Protein AF-A0A9D4F1G4-F1 (afdb_monomer)

Secondary structure (DSSP, 8-state):
-------PPPPS------------------S-----GGG-SS--EE-TT-EEEE--TTEEE-TTEEEETTEEEESSSEEEEEEEPTTS-EEEEEE-TT---PPPPTT-EEEEEEEEE-SSEEEEEEEEETTEEEEEEEEEEEEGGGS-SS-GGG--HHHH--TT-EEEEEEEEEEETTEEEEE--SSS-EEEE-B-TTS-BPEEEETTEEE-TTT--EEE--B----GGG--------

Radius of gyration: 26.58 Å; Cα contacts (8 Å, |Δi|>4): 462; chains: 1; bounding box: 60×75×61 Å

Organism: Dreissena polymorpha (NCBI:txid45954)

Foldseek 3Di:
DDDDDDDDDDDDDPPPDDDDDDDPDDPDDDDQDPDPVVPDPDFDWDAFFDWRHFQDPQEDEDAQWDDDPRTITGRHGATWDWDADPVNHTYIYGDHDQPPQDDADAFWKFKWAWAAWDQFKTKTWTQDTPPHGHPHTFIAMEGLQQEAPPPSVPDGRQLADDHGFIWIWGFNAQPPPRHTYTHQHDQQTGTAWDADPVRDTWDDPDCQWTADPVPRDIGGHRYGPDDPVPPPPDPDDD

Sequence (238 aa):
MEKKSFKARYNEEDRYYDNKGYSSVDYNYTGPFLPDVNKMAAPMICVPGQRLCPDNEKVTAGRGTYSRNGFVYSSLAGYLQTAHSEDGKNIIEVIRDGDENVVPSVDAIVTARITNVSPRFCKCSIIKVGKTDLKDSFRGMIRREDVRATEKDKVEMAKSFRPGDIVMARVISLGDSQSYLLSTAENELGVVIATSEAGVTMVPVSWCKMKCPKTRLEEHRKVAKVQARFIEYSGSGP

InterPro domains:
  IPR012340 Nucleic acid-binding, OB-fold [G3DSA:2.40.50.140] (96-233)
  IPR012340 Nucleic acid-binding, OB-fold [SSF50249] (104-223)
  IPR019495 Exosome complex component CSL4, C-terminal [PF10447] (132-174)
  IPR025721 Exosome complex component, N-terminal domain [PF14382] (45-81)
  IPR039771 Exosome complex component Csl4 [PTHR12686] (40-229)

pLDDT: mean 77.0, std 22.68, range [23.23, 96.12]

Structure (mmCIF, N/CA/C/O backbone):
data_AF-A0A9D4F1G4-F1
#
_entry.id   AF-A0A9D4F1G4-F1
#
loop_
_atom_site.group_PDB
_atom_site.id
_atom_site.type_symbol
_atom_site.label_atom_id
_atom_site.label_alt_id
_atom_site.label_comp_id
_atom_site.label_asym_id
_atom_site.label_entity_id
_atom_site.label_seq_id
_atom_site.pdbx_PDB_ins_code
_atom_site.Cartn_x
_atom_site.Cartn_y
_atom_site.Cartn_z
_atom_site.occupancy
_atom_site.B_iso_or_equiv
_atom_site.auth_seq_id
_atom_site.auth_comp_id
_atom_site.auth_asym_id
_atom_site.auth_atom_id
_atom_site.pdbx_PDB_model_num
ATOM 1 N N . MET A 1 1 ? 1.589 57.991 -13.468 1.00 41.88 1 MET A N 1
ATOM 2 C CA . MET A 1 1 ? 1.085 57.164 -12.349 1.00 41.88 1 MET A CA 1
ATOM 3 C C . MET A 1 1 ? -0.429 57.273 -12.343 1.00 41.88 1 MET A C 1
ATOM 5 O O . MET A 1 1 ? -0.973 58.215 -11.789 1.00 41.88 1 MET A O 1
ATOM 9 N N . GLU A 1 2 ? -1.091 56.359 -13.044 1.00 32.66 2 GLU A N 1
ATOM 10 C CA . GLU A 1 2 ? -2.536 56.375 -13.294 1.00 32.66 2 GLU A CA 1
ATOM 11 C C . GLU A 1 2 ? -3.143 55.111 -12.676 1.00 32.66 2 GLU A C 1
ATOM 13 O O . GLU A 1 2 ? -2.741 53.995 -13.006 1.00 32.66 2 GLU A O 1
ATOM 18 N N . LYS A 1 3 ? -4.076 55.278 -11.732 1.00 33.53 3 LYS A N 1
ATOM 19 C CA . LYS A 1 3 ? -4.790 54.171 -11.085 1.00 33.53 3 LYS A CA 1
ATOM 20 C C . LYS A 1 3 ? -5.952 53.739 -11.984 1.00 33.53 3 LYS A C 1
ATOM 22 O O . LYS A 1 3 ? -6.958 54.438 -12.059 1.00 33.53 3 LYS A O 1
ATOM 27 N N . LYS A 1 4 ? -5.840 52.580 -12.643 1.00 34.09 4 LYS A N 1
ATOM 28 C CA . LYS A 1 4 ? -6.976 51.925 -13.313 1.00 34.09 4 LYS A CA 1
ATOM 29 C C . LYS A 1 4 ? -7.758 51.079 -12.305 1.00 34.09 4 LYS A C 1
ATOM 31 O O . LYS A 1 4 ? -7.254 50.093 -11.781 1.00 34.09 4 LYS A O 1
ATOM 36 N N . SER A 1 5 ? -8.992 51.503 -12.047 1.00 31.36 5 SER A N 1
ATOM 37 C CA . SER A 1 5 ? -10.030 50.758 -11.331 1.00 31.36 5 SER A CA 1
ATOM 38 C C . SER A 1 5 ? -10.527 49.599 -12.201 1.00 31.36 5 SER A C 1
ATOM 40 O O . SER A 1 5 ? -10.925 49.812 -13.347 1.00 31.36 5 SER A O 1
ATOM 42 N N . PHE A 1 6 ? -10.482 48.376 -11.671 1.00 29.23 6 PHE A N 1
ATOM 43 C CA . PHE A 1 6 ? -10.966 47.165 -12.334 1.00 29.23 6 PHE A CA 1
ATOM 44 C C . PHE A 1 6 ? -12.313 46.773 -11.708 1.00 29.23 6 PHE A C 1
ATOM 46 O O . PHE A 1 6 ? -12.366 46.243 -10.601 1.00 29.23 6 PHE A O 1
ATOM 53 N N . LYS A 1 7 ? -13.418 47.076 -12.401 1.00 30.83 7 LYS A N 1
ATOM 54 C CA . LYS A 1 7 ? -14.755 46.545 -12.091 1.00 30.83 7 LYS A CA 1
ATOM 55 C C . LYS A 1 7 ? -14.870 45.146 -12.699 1.00 30.83 7 LYS A C 1
ATOM 57 O O . LYS A 1 7 ? -14.933 45.022 -13.921 1.00 30.83 7 LYS A O 1
ATOM 62 N N . ALA A 1 8 ? -14.924 44.112 -11.863 1.00 32.66 8 ALA A N 1
ATOM 63 C CA . ALA A 1 8 ? -15.318 42.774 -12.290 1.00 32.66 8 ALA A CA 1
ATOM 64 C C . ALA A 1 8 ? -16.848 42.722 -12.447 1.00 32.66 8 ALA A C 1
ATOM 66 O O . ALA A 1 8 ? -17.587 43.027 -11.512 1.00 32.66 8 ALA A O 1
ATOM 67 N N . ARG A 1 9 ? -17.305 42.383 -13.657 1.00 31.16 9 ARG A N 1
ATOM 68 C CA . ARG A 1 9 ? -18.702 42.063 -13.970 1.00 31.16 9 ARG A CA 1
ATOM 69 C C . ARG A 1 9 ? -18.939 40.612 -13.551 1.00 31.16 9 ARG A C 1
ATOM 71 O O . ARG A 1 9 ? -18.224 39.739 -14.031 1.00 31.16 9 ARG A O 1
ATOM 78 N N . TYR A 1 10 ? -19.895 40.378 -12.661 1.00 30.80 10 TYR A N 1
ATOM 79 C CA . TYR A 1 10 ? -20.412 39.041 -12.372 1.00 30.80 10 TYR A CA 1
ATOM 80 C C . TYR A 1 10 ? -21.577 38.753 -13.325 1.00 30.80 10 TYR A C 1
ATOM 82 O O . TYR A 1 10 ? -22.444 39.608 -13.506 1.00 30.80 10 TYR A O 1
ATOM 90 N N . ASN A 1 11 ? -21.532 37.586 -13.969 1.00 31.36 11 ASN A N 1
ATOM 91 C CA . ASN A 1 11 ? -22.527 37.105 -14.927 1.00 31.36 11 ASN A CA 1
ATOM 92 C C . ASN A 1 11 ? -23.808 36.630 -14.214 1.00 31.36 11 ASN A C 1
ATOM 94 O O . ASN A 1 11 ? -23.769 36.163 -13.082 1.00 31.36 11 ASN A O 1
ATOM 98 N N . GLU A 1 12 ? -24.937 36.773 -14.905 1.00 35.66 12 GLU A N 1
ATOM 99 C CA . GLU A 1 12 ? -26.319 36.749 -14.400 1.00 35.66 12 GLU A CA 1
ATOM 100 C C . GLU A 1 12 ? -26.987 35.360 -14.267 1.00 35.66 12 GLU A C 1
ATOM 102 O O . GLU A 1 12 ? -28.213 35.285 -14.215 1.00 35.66 12 GLU A O 1
ATOM 107 N N . GLU A 1 13 ? -26.242 34.256 -14.164 1.00 32.72 13 GLU A N 1
ATOM 108 C CA . GLU A 1 13 ? -26.834 32.899 -14.217 1.00 32.72 13 GLU A CA 1
ATOM 109 C C . GLU A 1 13 ? -27.105 32.217 -12.855 1.00 32.72 13 GLU A C 1
ATOM 111 O O . GLU A 1 13 ? -27.715 31.153 -12.824 1.00 32.72 13 GLU A O 1
ATOM 116 N N . ASP A 1 14 ? -26.795 32.848 -11.716 1.00 31.61 14 ASP A N 1
ATOM 117 C CA . ASP A 1 14 ? -26.991 32.248 -10.375 1.00 31.61 14 ASP A CA 1
ATOM 118 C C . ASP A 1 14 ? -28.380 32.499 -9.733 1.00 31.61 14 ASP A C 1
ATOM 120 O O . ASP A 1 14 ? -28.576 32.288 -8.535 1.00 31.61 14 ASP A O 1
ATOM 124 N N . ARG A 1 15 ? -29.395 32.937 -10.495 1.00 28.91 15 ARG A N 1
ATOM 125 C CA . ARG A 1 15 ? -30.753 33.213 -9.962 1.00 28.91 15 ARG A CA 1
ATOM 126 C C . ARG A 1 15 ? -31.734 32.041 -10.082 1.00 28.91 15 ARG A C 1
ATOM 128 O O . ARG A 1 15 ? -32.855 32.229 -10.552 1.00 28.91 15 ARG A O 1
ATOM 135 N N . TYR A 1 16 ? -31.361 30.845 -9.633 1.00 35.12 16 TYR A N 1
ATOM 136 C CA . TYR A 1 16 ? -32.325 29.735 -9.573 1.00 35.12 16 TYR A CA 1
ATOM 137 C C . TYR A 1 16 ? -32.237 28.881 -8.306 1.00 35.12 16 TYR A C 1
ATOM 139 O O . TYR A 1 16 ? -32.281 27.665 -8.378 1.00 35.12 16 TYR A O 1
ATOM 147 N N . TYR A 1 17 ? -32.159 29.514 -7.136 1.00 32.50 17 TYR A N 1
ATOM 148 C CA . TYR A 1 17 ? -32.630 28.923 -5.877 1.00 32.50 17 TYR A CA 1
ATOM 149 C C . TYR A 1 17 ? -33.110 30.049 -4.966 1.00 32.50 17 TYR A C 1
ATOM 151 O O . TYR A 1 17 ? -32.400 30.479 -4.064 1.00 32.50 17 TYR A O 1
ATOM 159 N N . ASP A 1 18 ? -34.315 30.549 -5.231 1.00 30.92 18 ASP A N 1
ATOM 160 C CA . ASP A 1 18 ? -34.992 31.448 -4.307 1.00 30.92 18 ASP A CA 1
ATOM 161 C C . ASP A 1 18 ? -36.351 30.867 -3.900 1.00 30.92 18 ASP A C 1
ATOM 163 O O . ASP A 1 18 ? -37.104 30.341 -4.723 1.00 30.92 18 ASP A O 1
ATOM 167 N N . ASN A 1 19 ? -36.642 31.010 -2.610 1.00 35.25 19 ASN A N 1
ATOM 168 C CA . ASN A 1 19 ? -37.942 30.861 -1.959 1.00 35.25 19 ASN A CA 1
ATOM 169 C C . ASN A 1 19 ? -38.548 29.457 -1.785 1.00 35.25 19 ASN A C 1
ATOM 171 O O . ASN A 1 19 ? -39.530 29.085 -2.429 1.00 35.25 19 ASN A O 1
ATOM 175 N N . LYS A 1 20 ? -38.134 28.778 -0.706 1.00 25.98 20 LYS A N 1
ATOM 176 C CA . LYS A 1 20 ? -39.113 28.230 0.251 1.00 25.98 20 LYS A CA 1
ATOM 177 C C . LYS A 1 20 ? -38.739 28.669 1.664 1.00 25.98 20 LYS A C 1
ATOM 179 O O . LYS A 1 20 ? -37.659 28.362 2.153 1.00 25.98 20 LYS A O 1
ATOM 184 N N . GLY A 1 21 ? -39.636 29.451 2.262 1.00 28.59 21 GLY A N 1
ATOM 185 C CA . GLY A 1 21 ? -39.461 30.110 3.549 1.00 28.59 21 GLY A CA 1
ATOM 186 C C . GLY A 1 21 ? -39.046 29.157 4.663 1.00 28.59 21 GLY A C 1
ATOM 187 O O . GLY A 1 21 ? -39.758 28.210 4.989 1.00 28.59 21 GLY A O 1
ATOM 188 N N . TYR A 1 22 ? -37.914 29.467 5.285 1.00 29.56 22 TYR A N 1
ATOM 189 C CA . TYR A 1 22 ? -37.593 28.981 6.615 1.00 29.56 22 TYR A CA 1
ATOM 190 C C . TYR A 1 22 ? -38.355 29.849 7.614 1.00 29.56 22 TYR A C 1
ATOM 192 O O . TYR A 1 22 ? -37.907 30.929 7.995 1.00 29.56 22 TYR A O 1
ATOM 200 N N . SER A 1 23 ? -39.539 29.388 8.017 1.00 26.91 23 SER A N 1
ATOM 201 C CA . SER A 1 23 ? -40.147 29.850 9.259 1.00 26.91 23 SER A CA 1
ATOM 202 C C . SER A 1 23 ? -39.214 29.464 10.404 1.00 26.91 23 SER A C 1
ATOM 204 O O . SER A 1 23 ? -38.862 28.291 10.541 1.00 26.91 23 SER A O 1
ATOM 206 N N . SER A 1 24 ? -38.812 30.448 11.202 1.00 29.09 24 SER A N 1
ATOM 207 C CA . SER A 1 24 ? -38.127 30.266 12.479 1.00 29.09 24 SER A CA 1
ATOM 208 C C . SER A 1 24 ? -38.893 29.252 13.326 1.00 29.09 24 SER A C 1
ATOM 210 O O . SER A 1 24 ? -39.986 29.545 13.806 1.00 29.09 24 SER A O 1
ATOM 212 N N . VAL A 1 25 ? -38.357 28.041 13.460 1.00 31.20 25 VAL A N 1
ATOM 213 C CA . VAL A 1 25 ? -38.936 27.037 14.350 1.00 31.20 25 VAL A CA 1
ATOM 214 C C . VAL A 1 25 ? -38.368 27.310 15.735 1.00 31.20 25 VAL A C 1
ATOM 216 O O . VAL A 1 25 ? -37.170 27.148 15.967 1.00 31.20 25 VAL A O 1
ATOM 219 N N . ASP A 1 26 ? -39.226 27.799 16.623 1.00 23.23 26 ASP A N 1
ATOM 220 C CA . ASP A 1 26 ? -38.899 28.086 18.013 1.00 23.23 26 ASP A CA 1
ATOM 221 C C . ASP A 1 26 ? -38.390 26.820 18.718 1.00 23.23 26 ASP A C 1
ATOM 223 O O . ASP A 1 26 ? -39.116 25.840 18.900 1.00 23.23 26 ASP A O 1
ATOM 227 N N . TYR A 1 27 ? -37.125 26.837 19.146 1.00 32.22 27 TYR A N 1
ATOM 228 C CA . TYR A 1 27 ? -36.504 25.760 19.920 1.00 32.22 27 TYR A CA 1
ATOM 229 C C . TYR A 1 27 ? -36.898 25.848 21.399 1.00 32.22 27 TYR A C 1
ATOM 231 O O . TYR A 1 27 ? -36.057 26.058 22.266 1.00 32.22 27 TYR A O 1
ATOM 239 N N . ASN A 1 28 ? -38.179 25.659 21.701 1.00 30.06 28 ASN A N 1
ATOM 240 C CA . ASN A 1 28 ? -38.642 25.392 23.061 1.00 30.06 28 ASN A CA 1
ATOM 241 C C . ASN A 1 28 ? -39.493 24.120 23.044 1.00 30.06 28 ASN A C 1
ATOM 243 O O . ASN A 1 28 ? -40.715 24.182 22.956 1.00 30.06 28 ASN A O 1
ATOM 247 N N . TYR A 1 29 ? -38.841 22.955 23.108 1.00 34.25 29 TYR A N 1
ATOM 248 C CA . TYR A 1 29 ? -39.531 21.668 23.231 1.00 34.25 29 TYR A CA 1
ATOM 249 C C . TYR A 1 29 ? -38.923 20.818 24.353 1.00 34.25 29 TYR A C 1
ATOM 251 O O . TYR A 1 29 ? -37.813 20.292 24.266 1.00 34.25 29 TYR A O 1
ATOM 259 N N . THR A 1 30 ? -39.685 20.707 25.437 1.00 32.19 30 THR A N 1
ATOM 260 C CA . THR A 1 30 ? -39.418 19.956 26.668 1.00 32.19 30 THR A CA 1
ATOM 261 C C . THR A 1 30 ? -40.137 18.602 26.631 1.00 32.19 30 THR A C 1
ATOM 263 O O . THR A 1 30 ? -41.043 18.346 27.419 1.00 32.19 30 THR A O 1
ATOM 266 N N . GLY A 1 31 ? -39.752 17.716 25.706 1.00 32.50 31 GLY A N 1
ATOM 267 C CA . GLY A 1 31 ? -40.330 16.369 25.599 1.00 32.50 31 GLY A CA 1
ATOM 268 C C . GLY A 1 31 ? -39.286 15.284 25.303 1.00 32.50 31 GLY A C 1
ATOM 269 O O . GLY A 1 31 ? -38.289 15.575 24.637 1.00 32.50 31 GLY A O 1
ATOM 270 N N . PRO A 1 32 ? -39.482 14.036 25.777 1.00 37.72 32 PRO A N 1
ATOM 271 C CA . PRO A 1 32 ? -38.591 12.918 25.500 1.00 37.72 32 PRO A CA 1
ATOM 272 C C . PRO A 1 32 ? -38.949 12.324 24.133 1.00 37.72 32 PRO A C 1
ATOM 274 O O . PRO A 1 32 ? -39.696 11.356 24.039 1.00 37.72 32 PRO A O 1
ATOM 277 N N . PHE A 1 33 ? -38.450 12.924 23.056 1.00 40.59 33 PHE A N 1
ATOM 278 C CA . PHE A 1 33 ? -38.540 12.325 21.726 1.00 40.59 33 PHE A CA 1
ATOM 279 C C . PHE A 1 33 ? -37.223 11.611 21.431 1.00 40.59 33 PHE A C 1
ATOM 281 O O . PHE A 1 33 ? -36.218 12.244 21.124 1.00 40.59 33 PHE A O 1
ATOM 288 N N . LEU A 1 34 ? -37.228 10.282 21.531 1.00 44.69 34 LEU A N 1
ATOM 289 C CA . LEU A 1 34 ? -36.386 9.479 20.653 1.00 44.69 34 LEU A CA 1
ATOM 290 C C . LEU A 1 34 ? -37.049 9.570 19.272 1.00 44.69 34 LEU A C 1
ATOM 292 O O . LEU A 1 34 ? -38.165 9.064 19.128 1.00 44.69 34 LEU A O 1
ATOM 296 N N . PRO A 1 35 ? -36.461 10.263 18.281 1.00 44.53 35 PRO A N 1
ATOM 297 C CA . PRO A 1 35 ? -37.000 10.214 16.937 1.00 44.53 35 PRO A CA 1
ATOM 298 C C . PRO A 1 35 ? -36.887 8.781 16.420 1.00 44.53 35 PRO A C 1
ATOM 300 O O . PRO A 1 35 ? -35.819 8.171 16.452 1.00 44.53 35 PRO A O 1
ATOM 303 N N . ASP A 1 36 ? -38.018 8.247 15.978 1.00 40.88 36 ASP A N 1
ATOM 304 C CA . ASP A 1 36 ? -38.124 6.939 15.350 1.00 40.88 36 ASP A CA 1
ATOM 305 C C . ASP A 1 36 ? -37.340 6.976 14.025 1.00 40.88 36 ASP A C 1
ATOM 307 O O . ASP A 1 36 ? -37.800 7.516 13.015 1.00 40.88 36 ASP A O 1
ATOM 311 N N . VAL A 1 37 ? -36.099 6.484 14.053 1.00 49.78 37 VAL A N 1
ATOM 312 C CA . VAL A 1 37 ? -35.117 6.588 12.956 1.00 49.78 37 VAL A CA 1
ATOM 313 C C . VAL A 1 37 ? -35.586 5.923 11.656 1.00 49.78 37 VAL A C 1
ATOM 315 O O . VAL A 1 37 ? -35.129 6.303 10.583 1.00 49.78 37 VAL A O 1
ATOM 318 N N . ASN A 1 38 ? -36.580 5.029 11.715 1.00 42.56 38 ASN A N 1
ATOM 319 C CA . ASN A 1 38 ? -37.206 4.423 10.533 1.00 42.56 38 ASN A CA 1
ATOM 320 C C . ASN A 1 38 ? -38.162 5.358 9.762 1.00 42.56 38 ASN A C 1
ATOM 322 O O . ASN A 1 38 ? -38.696 4.962 8.726 1.00 42.56 38 ASN A O 1
ATOM 326 N N . LYS A 1 39 ? -38.400 6.590 10.238 1.00 41.66 39 LYS A N 1
ATOM 327 C CA . LYS A 1 39 ? -39.299 7.576 9.603 1.00 41.66 39 LYS A CA 1
ATOM 328 C C . LYS A 1 39 ? -38.610 8.849 9.100 1.00 41.66 39 LYS A C 1
ATOM 330 O O . LYS A 1 39 ? -39.299 9.798 8.728 1.00 41.66 39 LYS A O 1
ATOM 335 N N . MET A 1 40 ? -37.280 8.895 9.059 1.00 44.69 40 MET A N 1
ATOM 336 C CA . MET A 1 40 ? -36.544 10.075 8.595 1.00 44.69 40 MET A CA 1
ATOM 337 C C . MET A 1 40 ? -35.949 9.841 7.205 1.00 44.69 40 MET A C 1
ATOM 339 O O . MET A 1 40 ? -35.034 9.049 7.028 1.00 44.69 40 MET A O 1
ATOM 343 N N . ALA A 1 41 ? -36.478 10.557 6.210 1.00 43.78 41 ALA A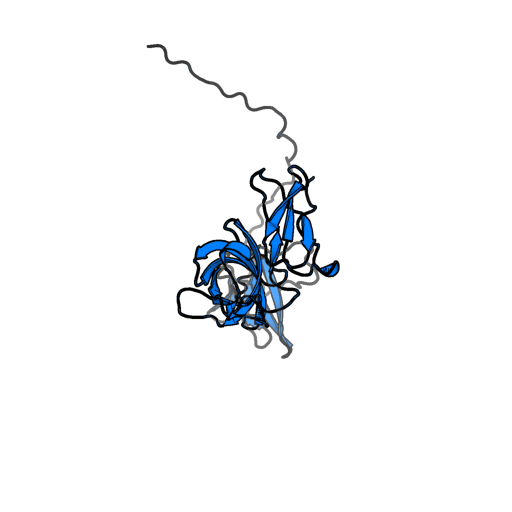 N 1
ATOM 344 C CA . ALA A 1 41 ? -36.013 10.509 4.821 1.00 43.78 41 ALA A CA 1
ATOM 345 C C . ALA A 1 41 ? -34.730 11.333 4.566 1.00 43.78 41 ALA A C 1
ATOM 347 O O . ALA A 1 41 ? -34.215 11.325 3.452 1.00 43.78 41 ALA A O 1
ATOM 348 N N . ALA A 1 42 ? -34.216 12.047 5.576 1.00 52.34 42 ALA A N 1
ATOM 349 C CA . ALA A 1 42 ? -32.999 12.851 5.494 1.00 52.34 42 ALA A CA 1
ATOM 350 C C . ALA A 1 42 ? -32.045 12.504 6.653 1.00 52.34 42 ALA A C 1
ATOM 352 O O . ALA A 1 42 ? -32.512 12.324 7.782 1.00 52.34 42 ALA A O 1
ATOM 353 N N . PRO A 1 43 ? -30.726 12.419 6.402 1.00 67.56 43 PRO A N 1
ATOM 354 C CA . PRO A 1 43 ? -29.753 12.114 7.441 1.00 67.56 43 PRO A CA 1
ATOM 355 C C . PRO A 1 43 ? -29.711 13.249 8.473 1.00 67.56 43 PRO A C 1
ATOM 357 O O . PRO A 1 43 ? -29.550 14.422 8.132 1.00 67.56 43 PRO A O 1
ATOM 360 N N . MET A 1 44 ? -29.874 12.898 9.749 1.00 80.88 44 MET A N 1
ATOM 361 C CA . MET A 1 44 ? -29.874 13.861 10.850 1.00 80.88 44 MET A CA 1
ATOM 362 C C . MET A 1 44 ? -28.465 14.412 11.069 1.00 80.88 44 MET A C 1
ATOM 364 O O . MET A 1 44 ? -27.580 13.698 11.539 1.00 80.88 44 MET A O 1
ATOM 368 N N . ILE A 1 45 ? -28.267 15.689 10.747 1.00 88.38 45 ILE A N 1
ATOM 369 C CA . ILE A 1 45 ? -27.030 16.415 11.046 1.00 88.38 45 ILE A CA 1
ATOM 370 C C . ILE A 1 45 ? -27.040 16.809 12.521 1.00 88.38 45 ILE A C 1
ATOM 372 O O . ILE A 1 45 ? -28.049 17.279 13.051 1.00 88.38 45 ILE A O 1
ATOM 376 N N . CYS A 1 46 ? -25.902 16.641 13.181 1.00 89.06 46 CYS A N 1
ATOM 377 C CA . CYS A 1 46 ? -25.699 17.055 14.556 1.00 89.06 46 CYS A CA 1
ATOM 378 C C . CYS A 1 46 ? -24.424 17.883 14.718 1.00 89.06 46 CYS A C 1
ATOM 380 O O . CYS A 1 46 ? -23.493 17.792 13.915 1.00 89.06 46 CYS A O 1
ATOM 382 N N . VAL A 1 47 ? -24.401 18.710 15.762 1.00 91.69 47 VAL A N 1
ATOM 383 C CA . VAL A 1 47 ? -23.275 19.588 16.110 1.00 91.69 47 VAL A CA 1
ATOM 384 C C . VAL A 1 47 ? -22.672 19.210 17.468 1.00 91.69 47 VAL A C 1
ATOM 386 O O . VAL A 1 47 ? -23.382 18.670 18.321 1.00 91.69 47 VAL A O 1
ATOM 389 N N . PRO A 1 48 ? -21.381 19.503 17.718 1.00 92.62 48 PRO A N 1
ATOM 390 C CA . PRO A 1 48 ? -20.761 19.250 19.014 1.00 92.62 48 PRO A CA 1
ATOM 391 C C . PRO A 1 48 ? -21.532 19.935 20.150 1.00 92.62 48 PRO A C 1
ATOM 393 O O . PRO A 1 48 ? -21.855 21.118 20.070 1.00 92.62 48 PRO A O 1
ATOM 396 N N . GLY A 1 49 ? -21.827 19.187 21.214 1.00 88.88 49 GLY A N 1
ATOM 397 C CA . GLY A 1 49 ? -22.616 19.645 22.362 1.00 88.88 49 GLY A CA 1
ATOM 398 C C . GLY A 1 49 ? -24.128 19.447 22.221 1.00 88.88 49 GLY A C 1
ATOM 399 O O . GLY A 1 49 ? -24.854 19.657 23.192 1.00 88.88 49 GLY A O 1
ATOM 400 N N . GLN A 1 50 ? -24.621 19.001 21.062 1.00 90.31 50 GLN A N 1
ATOM 401 C CA . GLN A 1 50 ? -26.036 18.686 20.880 1.00 90.31 50 GLN A CA 1
ATOM 402 C C . GLN A 1 50 ? -26.429 17.446 21.685 1.00 90.31 50 GLN A C 1
ATOM 404 O O . GLN A 1 50 ? -25.780 16.404 21.598 1.00 90.31 50 GLN A O 1
ATOM 409 N N . ARG A 1 51 ? -27.522 17.552 22.446 1.00 90.25 51 ARG A N 1
ATOM 410 C CA . ARG A 1 51 ? -28.133 16.427 23.162 1.00 90.25 51 ARG A CA 1
ATOM 411 C C . ARG A 1 51 ? -28.886 15.538 22.171 1.00 90.25 51 ARG A C 1
ATOM 413 O O . ARG A 1 51 ? -29.775 16.032 21.481 1.00 90.25 51 ARG A O 1
ATOM 420 N N . LEU A 1 52 ? -28.541 14.253 22.119 1.00 87.56 52 LEU A N 1
ATOM 421 C CA . LEU A 1 52 ? -29.085 13.291 21.157 1.00 87.56 52 LEU A CA 1
ATOM 422 C C . LEU A 1 52 ? -30.211 12.457 21.773 1.00 87.56 52 LEU A C 1
ATOM 424 O O . LEU A 1 52 ? -31.333 12.463 21.278 1.00 87.56 52 LEU A O 1
ATOM 428 N N . CYS A 1 53 ? -29.919 11.753 22.867 1.00 86.12 53 CYS A N 1
ATOM 429 C CA . CYS A 1 53 ? -30.863 10.844 23.516 1.00 86.12 53 CYS A CA 1
ATOM 430 C C . CYS A 1 53 ? -30.536 10.657 25.009 1.00 86.12 53 CYS A C 1
ATOM 432 O O . CYS A 1 53 ? -29.425 10.980 25.436 1.00 86.12 53 CYS A O 1
ATOM 434 N N . PRO A 1 54 ? -31.494 10.187 25.827 1.00 86.38 54 PRO A N 1
ATOM 435 C CA . PRO A 1 54 ? -31.215 9.749 27.192 1.00 86.38 54 PRO A CA 1
ATOM 436 C C . PRO A 1 54 ? -30.367 8.470 27.198 1.00 86.38 54 PRO A C 1
ATOM 438 O O . PRO A 1 54 ? -30.565 7.576 26.373 1.00 86.38 54 PRO A O 1
ATOM 441 N N . ASP A 1 55 ? -29.433 8.403 28.140 1.00 81.62 55 ASP A N 1
ATOM 442 C CA . ASP A 1 55 ? -28.583 7.239 28.377 1.00 81.62 55 ASP A CA 1
ATOM 443 C C . ASP A 1 55 ? -29.381 6.201 29.183 1.00 81.62 55 ASP A C 1
ATOM 445 O O . ASP A 1 55 ? -29.644 6.386 30.371 1.00 81.62 55 ASP A O 1
ATOM 449 N N . ASN A 1 56 ? -29.834 5.147 28.504 1.00 82.81 56 ASN A N 1
ATOM 450 C CA . ASN A 1 56 ? -30.655 4.067 29.060 1.00 82.81 56 ASN A CA 1
ATOM 451 C C . ASN A 1 56 ? -29.939 2.726 28.843 1.00 82.81 56 ASN A C 1
ATOM 453 O O . ASN A 1 56 ? -29.126 2.612 27.941 1.00 82.81 56 ASN A O 1
ATOM 457 N N . GLU A 1 57 ? -30.321 1.653 29.543 1.00 78.38 57 GLU A N 1
ATOM 458 C CA . GLU A 1 57 ? -29.691 0.319 29.382 1.00 78.38 57 GLU A CA 1
ATOM 459 C C . GLU A 1 57 ? -29.699 -0.233 27.942 1.00 78.38 57 GLU A C 1
ATOM 461 O O . GLU A 1 57 ? -28.875 -1.074 27.582 1.00 78.38 57 GLU A O 1
ATOM 466 N N . LYS A 1 58 ? -30.629 0.256 27.112 1.00 80.56 58 LYS A N 1
ATOM 467 C CA . LYS A 1 58 ? -30.779 -0.099 25.695 1.00 80.56 58 LYS A CA 1
ATOM 468 C C . LYS A 1 58 ? -29.940 0.758 24.751 1.00 80.56 58 LYS A C 1
ATOM 470 O O . LYS A 1 58 ? -29.948 0.480 23.559 1.00 80.56 58 LYS A O 1
ATOM 475 N N . VAL A 1 59 ? -29.294 1.818 25.228 1.00 82.06 59 VAL A N 1
ATOM 476 C CA . VAL A 1 59 ? -28.579 2.796 24.404 1.00 82.06 59 VAL A CA 1
ATOM 477 C C . VAL A 1 59 ? -27.166 2.969 24.944 1.00 82.06 59 VAL A C 1
ATOM 479 O O . VAL A 1 59 ? -26.950 2.985 26.147 1.00 82.06 59 VAL A O 1
ATOM 482 N N . THR A 1 60 ? -26.169 3.059 24.075 1.00 86.06 60 THR A N 1
ATOM 483 C CA . THR A 1 60 ? -24.782 3.273 24.501 1.00 86.06 60 THR A CA 1
ATOM 484 C C . THR A 1 60 ? -24.112 4.292 23.589 1.00 86.06 60 THR A C 1
ATOM 486 O O . THR A 1 60 ? -24.320 4.285 22.375 1.00 86.06 60 THR A O 1
ATOM 489 N N . ALA A 1 61 ? -23.326 5.195 24.176 1.00 87.69 61 ALA A N 1
ATOM 490 C CA . ALA A 1 61 ? -22.539 6.172 23.431 1.00 87.69 61 ALA A CA 1
ATOM 491 C C . ALA A 1 61 ? -21.414 5.463 22.661 1.00 87.69 61 ALA A C 1
ATOM 493 O O . ALA A 1 61 ? -20.548 4.828 23.266 1.00 87.69 61 ALA A O 1
ATOM 494 N N . GLY A 1 62 ? -21.442 5.559 21.334 1.00 87.69 62 GLY A N 1
ATOM 495 C CA . GLY A 1 62 ? -20.400 5.055 20.447 1.00 87.69 62 GLY A CA 1
ATOM 496 C C . GLY A 1 62 ? -19.519 6.174 19.895 1.00 87.69 62 GLY A C 1
ATOM 497 O O . GLY A 1 62 ? -19.366 7.247 20.494 1.00 87.69 62 GLY A O 1
ATOM 498 N N . ARG A 1 63 ? -18.905 5.932 18.736 1.00 87.31 63 ARG A N 1
ATOM 499 C CA . ARG A 1 63 ? -17.915 6.841 18.143 1.00 87.31 63 ARG A CA 1
ATOM 500 C C . ARG A 1 63 ? -18.515 8.227 17.862 1.00 87.31 63 ARG A C 1
ATOM 502 O O . ARG A 1 63 ? -19.611 8.342 17.330 1.00 87.31 63 ARG A O 1
ATOM 509 N N . GLY A 1 64 ? -17.803 9.293 18.230 1.00 87.56 64 GLY A N 1
ATOM 510 C CA . GLY A 1 64 ? -18.275 10.671 18.018 1.00 87.56 64 GLY A CA 1
ATOM 511 C C . GLY A 1 64 ? -19.362 11.150 18.990 1.00 87.56 64 GLY A C 1
ATOM 512 O O . GLY A 1 64 ? -19.927 12.228 18.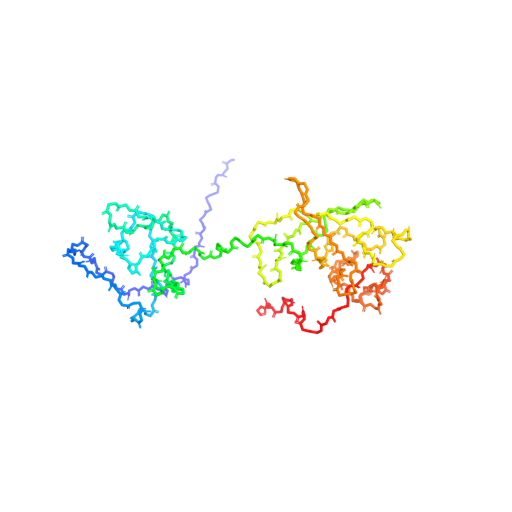795 1.00 87.56 64 GLY A O 1
ATOM 513 N N . THR A 1 65 ? -19.634 10.391 20.055 1.00 92.06 65 THR A N 1
ATOM 514 C CA . THR A 1 65 ? -20.571 10.770 21.122 1.00 92.06 65 THR A CA 1
ATOM 515 C C . THR A 1 65 ? -19.949 10.585 22.508 1.00 92.06 65 THR A C 1
ATOM 517 O O . THR A 1 65 ? -18.902 9.955 22.653 1.00 92.06 65 THR A O 1
ATOM 520 N N . TYR A 1 66 ? -20.557 11.175 23.537 1.00 91.56 66 TYR A N 1
ATOM 521 C CA . TYR A 1 66 ? -20.192 10.957 24.938 1.00 91.56 66 TYR A CA 1
ATOM 522 C C . TYR A 1 66 ? -21.432 11.011 25.834 1.00 91.56 66 TYR A C 1
ATOM 524 O O . TYR A 1 66 ? -22.368 11.756 25.550 1.00 91.56 66 TYR A O 1
ATOM 532 N N . SER A 1 67 ? -21.437 10.247 26.928 1.00 91.88 67 SER A N 1
ATOM 533 C CA . SER A 1 67 ? -22.491 10.331 27.944 1.00 91.88 67 SER A CA 1
ATOM 534 C C . SER A 1 67 ? -22.103 11.320 29.044 1.00 91.88 67 SER A C 1
ATOM 536 O O . SER A 1 67 ? -20.970 11.319 29.534 1.00 91.88 67 SER A O 1
ATOM 538 N N . ARG A 1 68 ? -23.034 12.193 29.431 1.00 90.12 68 ARG A N 1
ATOM 539 C CA . ARG A 1 68 ? -22.899 13.103 30.572 1.00 90.12 68 ARG A CA 1
ATOM 540 C C . ARG A 1 68 ? -24.259 13.286 31.237 1.00 90.12 68 ARG A C 1
ATOM 542 O O . ARG A 1 68 ? -25.242 13.577 30.570 1.00 90.12 68 ARG A O 1
ATOM 549 N N . ASN A 1 69 ? -24.317 13.168 32.562 1.00 87.12 69 ASN A N 1
ATOM 550 C CA . ASN A 1 69 ? -25.534 13.406 33.353 1.00 87.12 69 ASN A CA 1
ATOM 551 C C . ASN A 1 69 ? -26.775 12.615 32.869 1.00 87.12 69 ASN A C 1
ATOM 553 O O . ASN A 1 69 ? -27.879 13.154 32.873 1.00 87.12 69 ASN A O 1
ATOM 557 N N .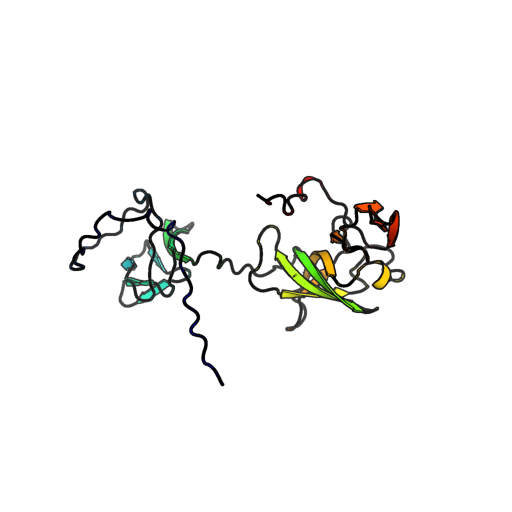 GLY A 1 70 ? -26.603 11.364 32.424 1.00 85.94 70 GLY A N 1
ATOM 558 C CA . GLY A 1 70 ? -27.711 10.520 31.951 1.00 85.94 70 GLY A CA 1
ATOM 559 C C . GLY A 1 70 ? -28.224 10.859 30.546 1.00 85.94 70 GLY A C 1
ATOM 560 O O . GLY A 1 70 ? -29.308 10.427 30.164 1.00 85.94 70 GLY A O 1
ATOM 561 N N . PHE A 1 71 ? -27.466 11.636 29.768 1.00 89.62 71 PHE A N 1
ATOM 562 C CA . PHE A 1 71 ? -27.768 11.939 28.372 1.00 89.62 71 PHE A CA 1
ATOM 563 C C . PHE A 1 71 ? -26.539 11.736 27.488 1.00 89.62 71 PHE A C 1
ATOM 565 O O . PHE A 1 71 ? -25.414 12.044 27.880 1.00 89.62 71 PHE A O 1
ATOM 572 N N . VAL A 1 72 ? -26.775 11.283 26.261 1.00 90.56 72 VAL A N 1
ATOM 573 C CA . VAL A 1 72 ? -25.773 11.179 25.204 1.00 90.56 72 VAL A CA 1
ATOM 574 C C . VAL A 1 72 ? -25.731 12.489 24.423 1.00 90.56 72 VAL A C 1
ATOM 576 O O . VAL A 1 72 ? -26.753 12.992 23.944 1.00 90.56 72 VAL A O 1
ATOM 579 N N . TYR A 1 73 ? -24.529 13.027 24.275 1.00 91.50 73 TYR A N 1
ATOM 580 C CA . TYR A 1 73 ? -24.231 14.240 23.531 1.00 91.50 73 TYR A CA 1
ATOM 581 C C . TYR A 1 73 ? -23.320 13.926 22.350 1.00 91.50 73 TYR A C 1
ATOM 583 O O . TYR A 1 73 ? -22.476 13.031 22.419 1.00 91.50 73 TYR A O 1
ATOM 591 N N . SER A 1 74 ? -23.450 14.702 21.278 1.00 91.56 74 SER A N 1
ATOM 592 C CA . SER A 1 74 ? -22.485 14.655 20.185 1.00 91.56 74 SER A CA 1
ATOM 593 C C . SER A 1 74 ? -21.179 15.351 20.581 1.00 91.56 74 SER A C 1
ATOM 595 O O . SER A 1 74 ? -21.201 16.455 21.134 1.00 91.56 74 SER A O 1
ATOM 597 N N . SER A 1 75 ? -20.032 14.741 20.277 1.00 90.00 75 SER A N 1
ATOM 598 C CA . SER A 1 75 ? -18.718 15.401 20.335 1.00 90.00 75 SER A CA 1
ATOM 599 C C . SER A 1 75 ? -18.241 15.897 18.968 1.00 90.00 75 SER A C 1
ATOM 601 O O . SER A 1 75 ? -17.302 16.693 18.908 1.00 90.00 75 SER A O 1
ATOM 603 N N . LEU A 1 76 ? -18.888 15.478 17.875 1.00 88.62 76 LEU A N 1
ATOM 604 C CA . LEU A 1 76 ? -18.495 15.795 16.502 1.00 88.62 76 LEU A CA 1
ATOM 605 C C . LEU A 1 76 ? -19.629 16.489 15.731 1.00 88.62 76 LEU A C 1
ATOM 607 O O . LEU A 1 76 ? -20.810 16.292 15.985 1.00 88.62 76 LEU A O 1
ATOM 611 N N . ALA A 1 77 ? -19.265 17.324 14.759 1.00 89.44 77 ALA A N 1
ATOM 612 C CA . ALA A 1 77 ? -20.207 17.744 13.726 1.00 89.44 77 ALA A CA 1
ATOM 613 C C . ALA A 1 77 ? -20.276 16.630 12.680 1.00 89.44 77 ALA A C 1
ATOM 615 O O . ALA A 1 77 ? -19.218 16.262 12.167 1.00 89.44 77 ALA A O 1
ATOM 616 N N . GLY A 1 78 ? -21.458 16.092 12.385 1.00 89.06 78 GLY A N 1
ATOM 617 C CA . GLY A 1 78 ? -21.606 14.963 11.462 1.00 89.06 78 GLY A CA 1
ATOM 618 C C . GLY A 1 78 ? -23.034 14.436 11.377 1.00 89.06 78 GLY A C 1
ATOM 619 O O . GLY A 1 78 ? -23.975 15.089 11.827 1.00 89.06 78 GLY A O 1
ATOM 620 N N . TYR A 1 79 ? -23.187 13.247 10.809 1.00 88.19 79 TYR A N 1
ATOM 621 C CA . TYR A 1 79 ? -24.464 12.562 10.672 1.00 88.19 79 TYR A CA 1
ATOM 622 C C . TYR A 1 79 ? -24.650 11.547 11.793 1.00 88.19 79 TYR A C 1
ATOM 624 O O . TYR A 1 79 ? -23.733 10.795 12.130 1.00 88.19 79 TYR A O 1
ATOM 632 N N . LEU A 1 80 ? -25.849 11.535 12.367 1.00 87.44 80 LEU A N 1
ATOM 633 C CA . LEU A 1 80 ? -26.239 10.569 13.380 1.00 87.44 80 LEU A CA 1
ATOM 634 C C . LEU A 1 80 ? -26.462 9.199 12.731 1.00 87.44 80 LEU A C 1
ATOM 636 O O . LEU A 1 80 ? -27.310 9.061 11.848 1.00 87.44 80 LEU A O 1
ATOM 640 N N . GLN A 1 81 ? -25.752 8.186 13.216 1.00 85.50 81 GLN A N 1
ATOM 641 C CA . GLN A 1 81 ? -25.937 6.795 12.835 1.00 85.50 81 GLN A CA 1
ATOM 642 C C . GLN A 1 81 ? -26.250 5.952 14.070 1.00 85.50 81 GLN A C 1
ATOM 644 O O . GLN A 1 81 ? -25.685 6.134 15.145 1.00 85.50 81 GLN A O 1
ATOM 649 N N . THR A 1 82 ? -27.195 5.033 13.920 1.00 85.12 82 THR A N 1
ATOM 650 C CA . THR A 1 82 ? -27.564 4.069 14.959 1.00 85.12 82 THR A CA 1
ATOM 651 C C . THR A 1 82 ? -27.049 2.704 14.522 1.00 85.12 82 THR A C 1
ATOM 653 O O . THR A 1 82 ? -27.468 2.197 13.484 1.00 85.12 82 THR A O 1
ATOM 656 N N . ALA A 1 83 ? -26.131 2.120 15.285 1.00 81.88 83 ALA A N 1
ATOM 657 C CA . ALA A 1 83 ? -25.684 0.745 15.097 1.00 81.88 83 ALA A CA 1
ATOM 658 C C . ALA A 1 83 ? -26.352 -0.160 16.141 1.00 81.88 83 ALA A C 1
ATOM 660 O O . ALA A 1 83 ? -26.605 0.262 17.267 1.00 81.88 83 ALA A O 1
ATOM 661 N N . HIS A 1 84 ? -26.647 -1.408 15.788 1.00 81.62 84 HIS A N 1
ATOM 662 C CA . HIS A 1 84 ? -27.188 -2.388 16.730 1.00 81.62 84 HIS A CA 1
ATOM 663 C C . HIS A 1 84 ? -26.069 -3.328 17.179 1.00 81.62 84 HIS A C 1
ATOM 665 O O . HIS A 1 84 ? -25.408 -3.942 16.344 1.00 81.62 84 HIS A O 1
ATOM 671 N N . SER A 1 85 ? -25.850 -3.426 18.489 1.00 78.88 85 SER A N 1
ATOM 672 C CA . SER A 1 85 ? -24.959 -4.426 19.078 1.00 78.88 85 SER A CA 1
ATOM 673 C C . SER A 1 85 ? -25.645 -5.793 19.125 1.00 78.88 85 SER A C 1
ATOM 675 O O . SER A 1 85 ? -26.870 -5.867 19.254 1.00 78.88 85 SER A O 1
ATOM 677 N N . GLU A 1 86 ? -24.856 -6.868 19.102 1.00 72.88 86 GLU A N 1
ATOM 678 C CA . GLU A 1 86 ? -25.326 -8.259 19.234 1.00 72.88 86 GLU A CA 1
ATOM 679 C C . GLU A 1 86 ? -26.119 -8.489 20.538 1.00 72.88 86 GLU A C 1
ATOM 681 O O . GLU A 1 86 ? -27.029 -9.314 20.578 1.00 72.88 86 GLU A O 1
ATOM 686 N N . ASP A 1 87 ? -25.870 -7.668 21.565 1.00 73.31 87 ASP A N 1
ATOM 687 C CA . ASP A 1 87 ? -26.565 -7.680 22.861 1.00 73.31 87 ASP A CA 1
ATOM 688 C C . ASP A 1 87 ? -27.946 -6.980 22.859 1.00 73.31 87 ASP A C 1
ATOM 690 O O . ASP A 1 87 ? -28.535 -6.751 23.919 1.00 73.31 87 ASP A O 1
ATOM 694 N N . GLY A 1 88 ? -28.461 -6.555 21.699 1.00 76.19 88 GLY A N 1
ATOM 695 C CA . GLY A 1 88 ? -29.743 -5.841 21.591 1.00 76.19 88 GLY A CA 1
ATOM 696 C C . GLY A 1 88 ? -29.705 -4.381 22.070 1.00 76.19 88 GLY A C 1
ATOM 697 O O . GLY A 1 88 ? -30.753 -3.776 22.305 1.00 76.19 88 GLY A O 1
ATOM 698 N N . LYS A 1 89 ? -28.503 -3.807 22.214 1.00 82.19 89 LYS A N 1
ATOM 699 C CA . LYS A 1 89 ? -28.279 -2.393 22.556 1.00 82.19 89 LYS A CA 1
ATOM 700 C C . LYS A 1 89 ? -28.071 -1.548 21.299 1.00 82.19 89 LYS A C 1
ATOM 702 O O . LYS A 1 89 ? -27.357 -1.951 20.385 1.00 82.19 89 LYS A O 1
ATOM 707 N N . ASN A 1 90 ? -28.649 -0.353 21.281 1.00 85.06 90 ASN A N 1
ATOM 708 C CA . ASN A 1 90 ? -28.482 0.648 20.234 1.00 85.06 90 ASN A CA 1
ATOM 709 C C . ASN A 1 90 ? -27.258 1.516 20.540 1.00 85.06 90 ASN A C 1
ATOM 711 O O . ASN A 1 90 ? -27.244 2.282 21.502 1.00 85.06 90 ASN A O 1
ATOM 715 N N . ILE A 1 91 ? -26.234 1.417 19.711 1.00 88.19 91 ILE A N 1
ATOM 716 C CA . ILE A 1 91 ? -25.047 2.257 19.772 1.00 88.19 91 ILE A CA 1
ATOM 717 C C . ILE A 1 91 ? -25.320 3.514 18.946 1.00 88.19 91 ILE A C 1
ATOM 719 O O . ILE A 1 91 ? -25.651 3.434 17.763 1.00 88.19 91 ILE A O 1
ATOM 723 N N . ILE A 1 92 ? -25.204 4.676 19.581 1.00 89.12 92 ILE A N 1
ATOM 724 C CA . ILE A 1 92 ? -25.385 5.970 18.924 1.00 89.12 92 ILE A CA 1
ATOM 725 C C . ILE A 1 92 ? -24.014 6.485 18.516 1.00 89.12 92 ILE A C 1
ATOM 727 O O . ILE A 1 92 ? -23.167 6.737 19.372 1.00 89.12 92 ILE A O 1
ATOM 731 N N . GLU A 1 93 ? -23.806 6.657 17.219 1.00 89.25 93 GLU A N 1
ATOM 732 C CA . GLU A 1 93 ? -22.563 7.166 16.657 1.00 89.25 93 GLU A CA 1
ATOM 733 C C . GLU A 1 93 ? -22.823 8.428 15.845 1.00 89.25 93 GLU A C 1
ATOM 735 O O . GLU A 1 93 ? -23.890 8.624 15.264 1.00 89.25 93 GLU A O 1
ATOM 740 N N . VAL A 1 94 ? -21.831 9.307 15.813 1.00 88.94 94 VAL A N 1
ATOM 741 C CA . VAL A 1 94 ? -21.830 10.479 14.947 1.00 88.94 94 VAL A CA 1
ATOM 742 C C . VAL A 1 94 ? -20.626 10.367 14.039 1.00 88.94 94 VAL A C 1
ATOM 744 O O . VAL A 1 94 ? -19.480 10.441 14.492 1.00 88.94 94 VAL A O 1
ATOM 747 N N . ILE A 1 95 ? -20.897 10.192 12.749 1.00 86.25 95 ILE A N 1
ATOM 748 C CA . ILE A 1 95 ? -19.874 9.980 11.732 1.00 86.25 95 ILE A CA 1
ATOM 749 C C . ILE A 1 95 ? -19.786 11.215 10.843 1.00 86.25 95 ILE A C 1
ATOM 751 O O . ILE A 1 95 ? -20.788 11.815 10.453 1.00 86.25 95 ILE A O 1
ATOM 755 N N . ARG A 1 96 ? -18.558 11.619 10.528 1.00 82.88 96 ARG A N 1
ATOM 756 C CA . ARG A 1 96 ? -18.285 12.635 9.513 1.00 82.88 96 ARG A CA 1
ATOM 757 C C . ARG A 1 96 ? -18.168 11.977 8.157 1.00 82.88 96 ARG A C 1
ATOM 759 O O . ARG A 1 96 ? -17.576 10.906 8.045 1.00 82.88 96 ARG A O 1
ATOM 766 N N . ASP A 1 97 ? -18.650 12.668 7.133 1.00 71.31 97 ASP A N 1
ATOM 767 C CA . ASP A 1 97 ? -18.485 12.212 5.760 1.00 71.31 97 ASP A CA 1
ATOM 768 C C . ASP A 1 97 ? -16.983 12.012 5.456 1.00 71.31 97 ASP A C 1
ATOM 770 O O . ASP A 1 97 ? -16.158 12.931 5.554 1.00 71.31 97 ASP A O 1
ATOM 774 N N . GLY A 1 98 ? -16.607 10.757 5.208 1.00 65.75 98 GLY A N 1
ATOM 775 C CA . GLY A 1 98 ? -15.244 10.313 4.920 1.00 65.75 98 GLY A CA 1
ATOM 776 C C . GLY A 1 98 ? -14.331 9.958 6.107 1.00 65.75 98 GLY A C 1
ATOM 777 O O . GLY A 1 98 ? -13.184 9.610 5.856 1.00 65.75 98 GLY A O 1
ATOM 778 N N . ASP A 1 99 ? -14.727 10.058 7.382 1.00 62.84 99 ASP A N 1
ATOM 779 C CA . ASP A 1 99 ? -13.845 9.703 8.528 1.00 62.84 99 ASP A CA 1
ATOM 780 C C . ASP A 1 99 ? -13.783 8.187 8.820 1.00 62.84 99 ASP A C 1
ATOM 782 O O . ASP A 1 99 ? -13.710 7.753 9.973 1.00 62.84 99 ASP A O 1
ATOM 786 N N . GLU A 1 100 ? -13.745 7.353 7.780 1.00 64.44 100 GLU A N 1
ATOM 787 C CA . GLU A 1 100 ? -13.310 5.968 7.946 1.00 64.44 100 GLU A CA 1
ATOM 788 C C . GLU A 1 100 ? -11.786 5.944 8.103 1.00 64.44 100 GLU A C 1
ATOM 790 O O . GLU A 1 100 ? -11.023 5.770 7.154 1.00 64.44 100 GLU A O 1
ATOM 795 N N . ASN A 1 101 ? -11.326 6.142 9.339 1.00 66.69 101 ASN A N 1
ATOM 796 C CA . ASN A 1 101 ? -9.930 5.934 9.710 1.00 66.69 101 ASN A CA 1
ATOM 797 C C . ASN A 1 101 ? -9.628 4.431 9.737 1.00 66.69 101 ASN A C 1
ATOM 799 O O . ASN A 1 101 ? -9.544 3.809 10.800 1.00 66.69 101 ASN A O 1
ATOM 803 N N . VAL A 1 102 ? -9.497 3.840 8.550 1.00 79.75 102 VAL A N 1
ATOM 804 C CA . VAL A 1 102 ? -9.074 2.451 8.386 1.00 79.75 102 VAL A CA 1
ATOM 805 C C . VAL A 1 102 ? -7.573 2.373 8.629 1.00 79.75 102 VAL A C 1
ATOM 807 O O . VAL A 1 102 ? -6.767 2.957 7.909 1.00 79.75 102 VAL A O 1
ATOM 810 N N . VAL A 1 103 ? -7.185 1.633 9.661 1.00 86.50 103 VAL A N 1
ATOM 811 C CA . VAL A 1 103 ? -5.779 1.332 9.927 1.00 86.50 103 VAL A CA 1
ATOM 812 C C . VAL A 1 103 ? -5.421 0.030 9.201 1.00 86.50 103 VAL A C 1
ATOM 814 O O . VAL A 1 103 ? -6.157 -0.949 9.346 1.00 86.50 103 VAL A O 1
ATOM 817 N N . PRO A 1 104 ? -4.317 -0.024 8.431 1.00 88.62 104 PRO A N 1
ATOM 818 C CA . PRO A 1 104 ? -3.877 -1.260 7.797 1.00 88.62 104 PRO A CA 1
ATOM 819 C C . PRO A 1 104 ? -3.581 -2.336 8.850 1.00 88.62 104 PRO A C 1
ATOM 821 O O . PRO A 1 104 ? -2.692 -2.169 9.686 1.00 88.62 104 PRO A O 1
ATOM 824 N N . SER A 1 105 ? -4.310 -3.450 8.806 1.00 90.50 105 SER A N 1
ATOM 825 C CA . SER A 1 105 ? -4.024 -4.623 9.631 1.00 90.50 105 SER A CA 1
ATOM 826 C C . SER A 1 105 ? -2.919 -5.484 9.015 1.00 90.50 105 SER A C 1
ATOM 828 O O . SER A 1 105 ? -2.609 -5.385 7.825 1.00 90.50 105 SER A O 1
ATOM 830 N N . VAL A 1 106 ? -2.319 -6.350 9.833 1.00 93.06 106 VAL A N 1
ATOM 831 C CA . VAL A 1 106 ? -1.410 -7.397 9.345 1.00 93.06 106 VAL A CA 1
ATOM 832 C C . VAL A 1 106 ? -2.162 -8.302 8.363 1.00 93.06 106 VAL A C 1
ATOM 834 O O . VAL A 1 106 ? -3.363 -8.521 8.511 1.00 93.06 106 VAL A O 1
ATOM 837 N N . ASP A 1 107 ? -1.463 -8.758 7.327 1.00 92.94 107 ASP A N 1
ATOM 838 C CA . ASP A 1 107 ? -1.963 -9.540 6.193 1.00 92.94 107 ASP A CA 1
ATOM 839 C C . ASP A 1 107 ? -2.968 -8.837 5.267 1.00 92.94 107 ASP A C 1
ATOM 841 O O . ASP A 1 107 ? -3.378 -9.406 4.249 1.00 92.94 107 ASP A O 1
ATOM 845 N N . ALA A 1 108 ? -3.304 -7.569 5.523 1.00 91.81 108 ALA A N 1
ATOM 846 C CA . ALA A 1 108 ? -4.124 -6.790 4.605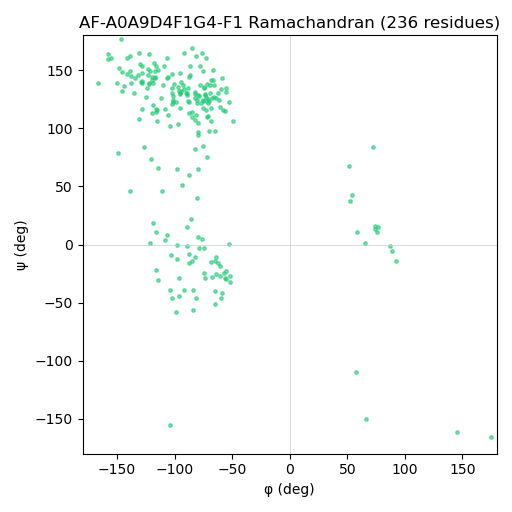 1.00 91.81 108 ALA A CA 1
ATOM 847 C C . ALA A 1 108 ? -3.391 -6.525 3.279 1.00 91.81 108 ALA A C 1
ATOM 849 O O . ALA A 1 108 ? -2.189 -6.238 3.245 1.00 91.81 108 ALA A O 1
ATOM 850 N N . ILE A 1 109 ? -4.139 -6.572 2.174 1.00 93.06 109 ILE A N 1
ATOM 851 C CA . ILE A 1 109 ? -3.660 -6.129 0.861 1.00 93.06 109 ILE A CA 1
ATOM 852 C C . ILE A 1 109 ? -3.823 -4.616 0.785 1.00 93.06 109 ILE A C 1
ATOM 854 O O . ILE A 1 109 ? -4.911 -4.078 0.991 1.00 93.06 109 ILE A O 1
ATOM 858 N N . VAL A 1 110 ? -2.737 -3.930 0.462 1.00 94.12 110 VAL A N 1
ATOM 859 C CA . VAL A 1 110 ? -2.674 -2.477 0.377 1.00 94.12 110 VAL A CA 1
ATOM 860 C C . VAL A 1 110 ? -2.204 -2.039 -1.001 1.00 94.12 110 VAL A C 1
ATOM 862 O O . VAL A 1 110 ? -1.361 -2.683 -1.631 1.00 94.12 110 VAL A O 1
ATOM 865 N N . THR A 1 111 ? -2.738 -0.911 -1.463 1.00 94.62 111 THR A N 1
ATOM 866 C CA . THR A 1 111 ? -2.245 -0.224 -2.659 1.00 94.62 111 THR A CA 1
ATOM 867 C 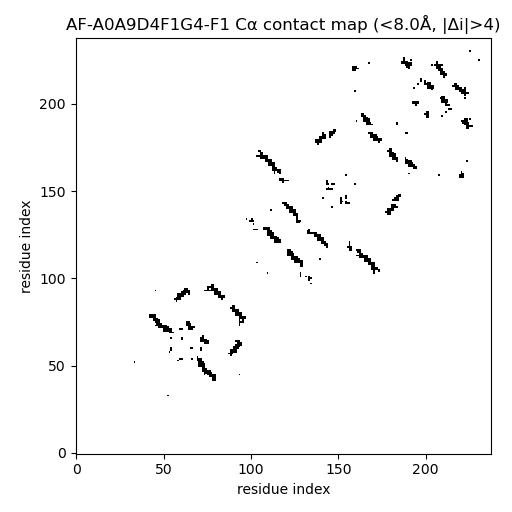C . THR A 1 111 ? -1.336 0.912 -2.216 1.00 94.62 111 THR A C 1
ATOM 869 O O . THR A 1 111 ? -1.758 1.797 -1.467 1.00 94.62 111 THR A O 1
ATOM 872 N N . ALA A 1 112 ? -0.093 0.906 -2.682 1.00 95.12 112 ALA A N 1
ATOM 873 C CA . ALA A 1 112 ? 0.916 1.884 -2.310 1.00 95.12 112 ALA A CA 1
ATOM 874 C C . ALA A 1 112 ? 1.576 2.513 -3.540 1.00 95.12 112 ALA A C 1
ATOM 876 O O . ALA A 1 112 ? 1.752 1.874 -4.574 1.00 95.12 112 ALA A O 1
ATOM 877 N N . ARG A 1 113 ? 1.974 3.778 -3.416 1.00 96.06 113 ARG A N 1
ATOM 878 C CA . ARG A 1 113 ? 2.793 4.490 -4.398 1.00 96.06 113 ARG A CA 1
ATOM 879 C C . ARG A 1 113 ? 4.249 4.435 -3.990 1.00 96.06 113 ARG A C 1
ATOM 881 O O . ARG A 1 113 ? 4.581 4.755 -2.852 1.00 96.06 113 ARG A O 1
ATOM 888 N N . ILE A 1 114 ? 5.132 4.093 -4.911 1.00 96.12 114 ILE A N 1
ATOM 889 C CA . ILE A 1 114 ? 6.566 4.084 -4.646 1.00 96.12 114 ILE A CA 1
ATOM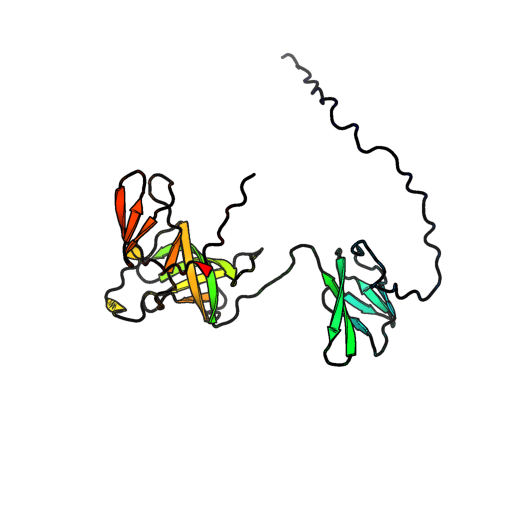 890 C C . ILE A 1 114 ? 7.087 5.516 -4.623 1.00 96.12 114 ILE A C 1
ATOM 892 O O . ILE A 1 114 ? 6.937 6.261 -5.589 1.00 96.12 114 ILE A O 1
ATOM 896 N N . THR A 1 115 ? 7.736 5.891 -3.527 1.00 95.38 115 THR A N 1
ATOM 897 C CA . THR A 1 115 ? 8.330 7.222 -3.364 1.00 95.38 115 THR A CA 1
ATOM 898 C C . THR A 1 115 ? 9.806 7.195 -3.726 1.00 95.38 115 THR A C 1
ATOM 900 O O . THR A 1 115 ? 10.299 8.084 -4.412 1.00 95.38 115 THR A O 1
ATOM 903 N N . ASN A 1 116 ? 10.533 6.179 -3.255 1.00 95.38 116 ASN A N 1
ATOM 904 C CA . ASN A 1 116 ? 11.975 6.083 -3.450 1.00 95.38 116 ASN A CA 1
ATOM 905 C C . ASN A 1 116 ? 12.409 4.614 -3.499 1.00 95.38 116 ASN A C 1
ATOM 907 O O . ASN A 1 116 ? 11.934 3.794 -2.712 1.00 95.38 116 ASN A O 1
ATOM 911 N N . VAL A 1 117 ? 13.330 4.292 -4.402 1.00 95.50 117 VAL A N 1
ATOM 912 C CA . VAL A 1 117 ? 13.876 2.949 -4.591 1.00 95.50 117 VAL A CA 1
ATOM 913 C C . VAL A 1 117 ? 15.363 2.976 -4.256 1.00 95.50 117 VAL A C 1
ATOM 915 O O . VAL A 1 117 ? 16.146 3.648 -4.918 1.00 95.50 117 VAL A O 1
ATOM 918 N N . SER A 1 118 ? 15.759 2.230 -3.228 1.00 95.31 118 SER A N 1
ATOM 919 C CA . SER A 1 118 ? 17.160 1.957 -2.905 1.00 95.31 118 SER A CA 1
ATOM 920 C C . SER A 1 118 ? 17.507 0.504 -3.267 1.00 95.31 118 SER A C 1
ATOM 922 O O . SER A 1 118 ? 16.615 -0.339 -3.360 1.00 95.31 118 SER A O 1
ATOM 924 N N . PRO A 1 119 ? 18.794 0.150 -3.437 1.00 92.94 119 PRO A N 1
ATOM 925 C CA . PRO A 1 119 ? 19.182 -1.223 -3.781 1.00 92.94 119 PRO A CA 1
ATOM 926 C C . PRO A 1 119 ? 18.769 -2.284 -2.747 1.00 92.94 119 PRO A C 1
ATOM 928 O O . PRO A 1 119 ? 18.570 -3.443 -3.102 1.00 92.94 119 PRO A O 1
ATOM 931 N N . ARG A 1 120 ? 18.639 -1.898 -1.468 1.00 92.00 120 ARG A N 1
ATOM 932 C CA . ARG A 1 120 ? 18.293 -2.806 -0.356 1.00 92.00 120 ARG A CA 1
ATOM 933 C C . ARG A 1 120 ? 16.803 -2.822 0.000 1.00 92.00 120 ARG A C 1
ATOM 935 O O . ARG A 1 120 ? 16.312 -3.829 0.497 1.00 92.00 120 ARG A O 1
ATOM 942 N N . PHE A 1 121 ? 16.100 -1.719 -0.226 1.00 93.06 121 PHE A N 1
ATOM 943 C CA . PHE A 1 121 ? 14.689 -1.551 0.120 1.00 93.06 121 PHE A CA 1
ATOM 944 C C . PHE A 1 121 ? 14.070 -0.445 -0.736 1.00 93.06 121 PHE A C 1
ATOM 946 O O . PHE A 1 121 ? 14.775 0.440 -1.220 1.00 93.06 121 PHE A O 1
ATOM 953 N N . CYS A 1 122 ? 12.749 -0.424 -0.865 1.00 94.88 122 CYS A N 1
ATOM 954 C CA . CYS A 1 122 ? 12.029 0.721 -1.409 1.00 94.88 122 CYS A CA 1
ATOM 955 C C . CYS A 1 122 ? 11.046 1.290 -0.387 1.00 94.88 122 CYS A C 1
ATOM 957 O O . CYS A 1 122 ? 10.394 0.557 0.356 1.00 94.88 122 CYS A O 1
ATOM 959 N N . LYS A 1 123 ? 10.949 2.619 -0.365 1.00 95.25 123 LYS A N 1
ATOM 960 C CA . LYS A 1 123 ? 9.975 3.368 0.426 1.00 95.25 123 LYS A CA 1
ATOM 961 C C . LYS A 1 123 ? 8.746 3.635 -0.425 1.00 95.25 123 LYS A C 1
ATOM 963 O O . LYS A 1 123 ? 8.858 4.046 -1.584 1.00 95.25 123 LYS A O 1
ATOM 968 N N . CYS A 1 124 ? 7.583 3.457 0.171 1.00 95.44 124 CYS A N 1
ATOM 969 C CA . CYS A 1 124 ? 6.303 3.681 -0.472 1.00 95.44 124 CYS A CA 1
ATOM 970 C C . CYS A 1 124 ? 5.326 4.380 0.477 1.00 95.44 124 CYS A C 1
ATOM 972 O O . CYS A 1 124 ? 5.535 4.426 1.689 1.00 95.44 124 CYS A O 1
ATOM 974 N N . SER A 1 125 ? 4.281 4.957 -0.102 1.00 95.69 125 SER A N 1
ATOM 975 C CA . SER A 1 125 ? 3.176 5.591 0.603 1.00 95.69 125 SER A CA 1
ATOM 976 C C . SER A 1 125 ? 1.901 4.811 0.318 1.00 95.69 125 SER A C 1
ATOM 978 O O . SER A 1 125 ? 1.484 4.713 -0.836 1.00 95.69 125 SER A O 1
ATOM 980 N N . ILE A 1 126 ? 1.315 4.216 1.348 1.00 94.19 126 ILE A N 1
ATOM 981 C CA . ILE A 1 126 ? 0.074 3.449 1.283 1.00 94.19 126 ILE A CA 1
ATOM 982 C C . ILE A 1 126 ? -1.081 4.429 1.103 1.00 94.19 126 ILE A C 1
ATOM 984 O O . ILE A 1 126 ? -1.209 5.377 1.870 1.00 94.19 126 ILE A O 1
ATOM 988 N N . ILE A 1 127 ? -1.902 4.197 0.083 1.00 93.06 127 ILE A N 1
ATOM 989 C CA . ILE A 1 127 ? -3.006 5.083 -0.312 1.00 93.06 127 ILE A CA 1
ATOM 990 C C . ILE A 1 127 ? -4.361 4.404 -0.102 1.00 93.06 127 ILE A C 1
ATOM 992 O O . ILE A 1 127 ? -5.354 5.076 0.143 1.00 93.06 127 ILE A O 1
ATOM 996 N N . LYS A 1 128 ? -4.413 3.072 -0.225 1.00 91.19 128 LYS A N 1
ATOM 997 C CA . LYS A 1 128 ? -5.646 2.291 -0.074 1.00 91.19 128 LYS A CA 1
ATOM 998 C C . LYS A 1 128 ? -5.389 1.028 0.732 1.00 91.19 128 LYS A C 1
ATOM 1000 O O . LYS A 1 128 ? -4.334 0.404 0.572 1.00 91.19 128 LYS A O 1
ATOM 1005 N N . VAL A 1 129 ? -6.374 0.624 1.525 1.00 91.12 129 VAL A N 1
ATOM 1006 C CA . VAL A 1 129 ? -6.405 -0.663 2.234 1.00 91.12 129 VAL A CA 1
ATOM 1007 C C . VAL A 1 129 ? -7.584 -1.455 1.686 1.00 91.12 129 VAL A C 1
ATOM 1009 O O . VAL A 1 129 ? -8.737 -1.059 1.838 1.00 91.12 129 VAL A O 1
ATOM 1012 N N . GLY A 1 130 ? -7.306 -2.564 1.001 1.00 87.75 130 GLY A N 1
ATOM 1013 C CA . GLY A 1 130 ? -8.321 -3.319 0.273 1.00 87.75 130 GLY A CA 1
ATOM 1014 C C . GLY A 1 130 ? -9.034 -2.446 -0.763 1.00 87.75 130 GLY A C 1
ATOM 1015 O O . GLY A 1 130 ? -8.440 -2.069 -1.772 1.00 87.75 130 GLY A O 1
ATOM 1016 N N . LYS A 1 131 ? -10.309 -2.141 -0.501 1.00 83.44 131 LYS A N 1
ATOM 1017 C CA . LYS A 1 131 ? -11.164 -1.298 -1.353 1.00 83.44 131 LYS A CA 1
ATOM 1018 C C . LYS A 1 131 ? -11.352 0.125 -0.816 1.00 83.44 131 LYS A C 1
ATOM 1020 O O . LYS A 1 131 ? -11.917 0.951 -1.523 1.00 83.44 131 LYS A O 1
ATOM 1025 N N . THR A 1 132 ? -10.902 0.398 0.406 1.00 84.81 132 THR A N 1
ATOM 1026 C CA . THR A 1 132 ? -11.131 1.679 1.076 1.00 84.81 132 THR A CA 1
ATOM 1027 C C . THR A 1 132 ? -9.956 2.617 0.843 1.00 84.81 132 THR A C 1
ATOM 1029 O O . THR A 1 132 ? -8.790 2.243 1.019 1.00 84.81 132 THR A O 1
ATOM 1032 N N . ASP A 1 133 ? -10.278 3.847 0.457 1.00 86.06 133 ASP A N 1
ATOM 1033 C CA . ASP A 1 133 ? -9.303 4.909 0.244 1.00 86.06 133 ASP A CA 1
ATOM 1034 C C . ASP A 1 133 ? -8.953 5.565 1.575 1.00 86.06 133 ASP A C 1
ATOM 1036 O O . ASP A 1 133 ? -9.828 5.917 2.364 1.00 86.06 133 ASP A O 1
ATOM 1040 N N . LEU A 1 134 ? -7.656 5.718 1.833 1.00 85.50 134 LEU A N 1
ATOM 1041 C CA . LEU A 1 134 ? -7.173 6.361 3.044 1.00 85.50 134 LEU A CA 1
ATOM 1042 C C . LEU A 1 134 ? -7.060 7.868 2.830 1.00 85.50 134 LEU A C 1
ATOM 1044 O O . LEU A 1 134 ? -6.489 8.318 1.835 1.00 85.50 134 LEU A O 1
ATOM 1048 N N . LYS A 1 135 ? -7.547 8.642 3.804 1.00 80.38 135 LYS A N 1
ATOM 1049 C CA . LYS A 1 135 ? -7.337 10.096 3.857 1.00 80.38 135 LYS A CA 1
ATOM 1050 C C . LYS A 1 135 ? -5.864 10.435 4.059 1.00 80.38 135 LYS A C 1
ATOM 1052 O O . LYS A 1 135 ? -5.290 11.205 3.293 1.00 80.38 135 LYS A O 1
ATOM 1057 N N . ASP A 1 136 ? -5.261 9.810 5.067 1.00 85.44 136 ASP A N 1
ATOM 1058 C CA . ASP A 1 136 ? -3.852 9.972 5.394 1.00 85.44 136 ASP A CA 1
ATOM 1059 C C . ASP A 1 136 ? -3.047 8.781 4.885 1.00 85.44 136 ASP A C 1
ATOM 1061 O O . ASP A 1 136 ? -3.351 7.618 5.160 1.00 85.44 136 ASP A O 1
ATOM 1065 N N . SER A 1 137 ? -1.982 9.069 4.141 1.00 88.25 137 SER A N 1
ATOM 1066 C CA . SER A 1 137 ? -1.131 8.015 3.607 1.00 88.25 137 SER A CA 1
ATOM 1067 C C . SER A 1 137 ? -0.161 7.490 4.665 1.00 88.25 137 SER A C 1
ATOM 1069 O O . SER A 1 137 ? 0.602 8.265 5.249 1.00 88.25 137 SER A O 1
ATOM 1071 N N . PHE A 1 138 ? -0.114 6.172 4.856 1.00 91.94 138 PHE A N 1
ATOM 1072 C CA . PHE A 1 138 ? 0.856 5.539 5.753 1.00 91.94 138 PHE A CA 1
ATOM 1073 C C . PHE A 1 138 ? 2.174 5.249 5.037 1.00 91.94 138 PHE A C 1
ATOM 1075 O O . PHE A 1 138 ? 2.204 4.890 3.863 1.00 91.94 138 PHE A O 1
ATOM 1082 N N . ARG A 1 139 ? 3.298 5.353 5.747 1.00 93.56 139 ARG A N 1
ATOM 1083 C CA . ARG A 1 139 ? 4.608 5.008 5.180 1.00 93.56 139 ARG A CA 1
ATOM 1084 C C . ARG A 1 139 ? 4.807 3.498 5.185 1.00 93.56 139 ARG A C 1
ATOM 1086 O O . ARG A 1 139 ? 4.704 2.872 6.234 1.00 93.56 139 ARG A O 1
ATOM 1093 N N . GLY A 1 140 ? 5.155 2.936 4.036 1.00 94.75 140 GLY A N 1
ATOM 1094 C CA . GLY A 1 140 ? 5.505 1.530 3.869 1.00 94.75 140 GLY A CA 1
ATOM 1095 C C . GLY A 1 140 ? 6.941 1.337 3.381 1.00 94.75 140 GLY A C 1
ATOM 1096 O O . GLY A 1 140 ? 7.533 2.209 2.734 1.00 94.75 140 GLY A O 1
ATOM 1097 N N . MET A 1 141 ? 7.500 0.166 3.654 1.00 95.06 141 MET A N 1
ATOM 1098 C CA . MET A 1 141 ? 8.815 -0.264 3.196 1.00 95.06 141 MET A CA 1
ATOM 1099 C C . MET A 1 141 ? 8.740 -1.700 2.676 1.00 95.06 141 MET A C 1
ATOM 1101 O O . MET A 1 141 ? 8.240 -2.579 3.369 1.00 95.06 141 MET A O 1
ATOM 1105 N N . ILE A 1 142 ? 9.280 -1.942 1.480 1.00 95.38 142 ILE A N 1
ATOM 1106 C CA . ILE A 1 142 ? 9.450 -3.291 0.918 1.00 95.38 142 ILE A CA 1
ATOM 1107 C C . ILE A 1 142 ? 10.948 -3.583 0.862 1.00 95.38 142 ILE A C 1
ATOM 1109 O O . ILE A 1 142 ? 11.716 -2.797 0.296 1.00 95.38 142 ILE A O 1
ATOM 1113 N N . ARG A 1 143 ? 11.378 -4.697 1.454 1.00 94.06 143 ARG A N 1
ATOM 1114 C CA . ARG A 1 143 ? 12.784 -5.123 1.464 1.00 94.06 143 ARG A CA 1
ATOM 1115 C C . ARG A 1 143 ? 13.097 -6.035 0.282 1.00 94.06 143 ARG A C 1
ATOM 1117 O O . ARG A 1 143 ? 12.196 -6.556 -0.371 1.00 94.06 143 ARG A O 1
ATOM 1124 N N . ARG A 1 144 ? 14.385 -6.235 -0.008 1.00 94.31 144 ARG A N 1
ATOM 1125 C CA . ARG A 1 144 ? 14.855 -7.071 -1.130 1.00 94.31 144 ARG A CA 1
ATOM 1126 C C . ARG A 1 144 ? 14.382 -8.512 -1.048 1.00 94.31 144 ARG A C 1
ATOM 1128 O O . ARG A 1 144 ? 13.924 -9.069 -2.043 1.00 94.31 144 ARG A O 1
ATOM 1135 N N . GLU A 1 145 ? 14.426 -9.068 0.145 1.00 93.38 145 GLU A N 1
ATOM 1136 C CA . GLU A 1 145 ? 13.984 -10.415 0.475 1.00 93.38 145 GLU A CA 1
ATOM 1137 C C . GLU A 1 145 ? 12.460 -10.624 0.372 1.00 93.38 145 GLU A C 1
ATOM 1139 O O . GLU A 1 145 ? 12.017 -11.773 0.303 1.00 93.38 145 GLU A O 1
ATOM 1144 N N . ASP A 1 146 ? 11.676 -9.542 0.303 1.00 93.62 146 ASP A N 1
ATOM 1145 C CA . ASP A 1 146 ? 10.206 -9.563 0.304 1.00 93.62 146 ASP A CA 1
ATOM 1146 C C . ASP A 1 146 ? 9.600 -9.250 -1.077 1.00 93.62 146 ASP A C 1
ATOM 1148 O O . ASP A 1 146 ? 8.389 -9.084 -1.228 1.00 93.62 146 ASP A O 1
ATOM 1152 N N . VAL A 1 147 ? 10.429 -9.170 -2.124 1.00 93.00 147 VAL A N 1
ATOM 1153 C CA . VAL A 1 147 ? 9.964 -8.891 -3.495 1.00 93.00 147 VAL A CA 1
ATOM 1154 C C . VAL A 1 147 ? 9.487 -10.147 -4.219 1.00 93.00 147 VAL A C 1
ATOM 1156 O O . VAL A 1 147 ? 8.528 -10.110 -4.985 1.00 93.00 147 VAL A O 1
ATOM 1159 N N . ARG A 1 148 ? 10.164 -11.281 -4.035 1.00 91.00 148 ARG A N 1
ATOM 1160 C CA . ARG A 1 148 ? 9.818 -12.553 -4.687 1.00 91.00 148 ARG A CA 1
ATOM 1161 C C . ARG A 1 148 ? 9.864 -13.679 -3.667 1.00 91.00 148 ARG A C 1
ATOM 1163 O O . ARG A 1 148 ? 10.729 -13.684 -2.797 1.00 91.00 148 ARG A O 1
ATOM 1170 N N . ALA A 1 149 ? 8.956 -14.644 -3.791 1.00 89.12 149 ALA A N 1
ATOM 1171 C CA . ALA A 1 149 ? 9.000 -15.854 -2.975 1.00 89.12 149 ALA A CA 1
ATOM 1172 C C . ALA A 1 149 ? 10.253 -16.700 -3.277 1.00 89.12 149 ALA A C 1
ATOM 1174 O O . ALA A 1 149 ? 10.895 -17.208 -2.361 1.00 89.12 149 ALA A O 1
ATOM 1175 N N . THR A 1 150 ? 10.626 -16.801 -4.556 1.00 87.50 150 THR A N 1
ATOM 1176 C CA . THR A 1 150 ? 11.768 -17.580 -5.053 1.00 87.50 150 THR A CA 1
ATOM 1177 C C . THR A 1 150 ? 12.905 -16.676 -5.527 1.00 87.50 150 THR A C 1
ATOM 1179 O O . THR A 1 150 ? 12.671 -15.552 -5.969 1.00 87.50 150 THR A O 1
ATOM 1182 N N . GLU A 1 151 ? 14.139 -17.185 -5.479 1.00 84.00 151 GLU A N 1
ATOM 1183 C CA . GLU A 1 151 ? 15.346 -16.490 -5.962 1.00 84.00 151 GLU A CA 1
ATOM 1184 C C . GLU A 1 151 ? 15.556 -15.083 -5.367 1.00 84.00 151 GLU A C 1
ATOM 1186 O O . GLU A 1 151 ? 15.948 -14.147 -6.067 1.00 84.00 151 GLU A O 1
ATOM 1191 N N . LYS A 1 152 ? 15.328 -14.934 -4.055 1.00 86.00 152 LYS A N 1
ATOM 1192 C CA . LYS A 1 152 ? 15.464 -13.662 -3.318 1.00 86.00 152 LYS A CA 1
ATOM 1193 C C . LYS A 1 152 ? 16.813 -12.969 -3.540 1.00 86.00 152 LYS A C 1
ATOM 1195 O O . LYS A 1 152 ? 16.877 -11.743 -3.591 1.00 86.00 152 LYS A O 1
ATOM 1200 N N . ASP A 1 153 ? 17.879 -13.742 -3.745 1.00 85.12 153 ASP A N 1
ATOM 1201 C CA . ASP A 1 153 ? 19.222 -13.194 -3.921 1.00 85.12 153 ASP A CA 1
ATOM 1202 C C . ASP A 1 153 ? 19.478 -12.546 -5.281 1.00 85.12 153 ASP A C 1
ATOM 1204 O O . ASP A 1 153 ? 20.302 -11.638 -5.372 1.00 85.12 153 ASP A O 1
ATOM 1208 N N . LYS A 1 154 ? 18.730 -12.941 -6.316 1.00 87.81 154 LYS A N 1
ATOM 1209 C CA . LYS A 1 154 ? 18.852 -12.389 -7.675 1.00 87.81 154 LYS A CA 1
ATOM 1210 C C . LYS A 1 154 ? 17.959 -11.169 -7.907 1.00 87.81 154 LYS A C 1
ATOM 1212 O O . LYS A 1 154 ? 17.948 -10.608 -9.002 1.00 87.81 154 LYS A O 1
ATOM 1217 N N . VAL A 1 155 ? 17.169 -10.767 -6.910 1.00 89.62 155 VAL A N 1
ATOM 1218 C CA . VAL A 1 155 ? 16.247 -9.638 -7.042 1.00 89.62 155 VAL A CA 1
ATOM 1219 C C . VAL A 1 155 ? 17.021 -8.327 -7.101 1.00 89.62 155 VAL A C 1
ATOM 1221 O O . VAL A 1 155 ? 17.694 -7.933 -6.148 1.00 89.62 155 VAL A O 1
ATOM 1224 N N . GLU A 1 156 ? 16.813 -7.594 -8.190 1.00 92.62 156 GLU A N 1
ATOM 1225 C CA . GLU A 1 156 ? 17.242 -6.208 -8.329 1.00 92.62 156 GLU A CA 1
ATOM 1226 C C . GLU A 1 156 ? 16.056 -5.253 -8.146 1.00 92.62 156 GLU A C 1
ATOM 1228 O O . GLU A 1 156 ? 15.073 -5.285 -8.896 1.00 92.62 156 GLU A O 1
ATOM 1233 N N . MET A 1 157 ? 16.168 -4.360 -7.160 1.00 93.62 157 MET A N 1
ATOM 1234 C CA . MET A 1 157 ? 15.138 -3.368 -6.832 1.00 93.62 157 MET A CA 1
ATOM 1235 C C . MET A 1 157 ? 14.834 -2.422 -7.994 1.00 93.62 157 MET A C 1
ATOM 1237 O O . MET A 1 157 ? 13.673 -2.237 -8.347 1.00 93.62 157 MET A O 1
ATOM 1241 N N . ALA A 1 158 ? 15.871 -1.895 -8.646 1.00 92.50 158 ALA A N 1
ATOM 1242 C CA . ALA A 1 158 ? 15.735 -0.952 -9.759 1.00 92.50 158 ALA A CA 1
ATOM 1243 C C . ALA A 1 158 ? 15.046 -1.555 -11.000 1.00 92.50 158 ALA A C 1
ATOM 1245 O O . ALA A 1 158 ? 14.441 -0.829 -11.788 1.00 92.50 158 ALA A O 1
ATOM 1246 N N . LYS A 1 159 ? 15.120 -2.883 -11.174 1.00 92.88 159 LYS A N 1
ATOM 1247 C CA . LYS A 1 159 ? 14.411 -3.620 -12.236 1.00 92.88 159 LYS A CA 1
ATOM 1248 C C . LYS A 1 159 ? 13.002 -4.045 -11.824 1.00 92.88 159 LYS A C 1
ATOM 1250 O O . LYS A 1 159 ? 12.213 -4.442 -12.674 1.00 92.88 159 LYS A O 1
ATOM 1255 N N . SER A 1 160 ? 12.691 -4.022 -10.532 1.00 92.88 160 SER A N 1
ATOM 1256 C CA . SER A 1 160 ? 11.385 -4.436 -10.016 1.00 92.88 160 SER A CA 1
ATOM 1257 C C . SER A 1 160 ? 10.431 -3.250 -9.911 1.00 92.88 160 SER A C 1
ATOM 1259 O O . SER A 1 160 ? 9.254 -3.386 -10.242 1.00 92.88 160 SER A O 1
ATOM 1261 N N . PHE A 1 161 ? 10.954 -2.096 -9.501 1.00 95.50 161 PHE A N 1
ATOM 1262 C CA . PHE A 1 161 ? 10.182 -0.942 -9.067 1.00 95.50 161 PHE A CA 1
ATOM 1263 C C . PHE A 1 161 ? 10.809 0.365 -9.539 1.00 95.50 161 PHE A C 1
ATOM 1265 O O . PHE A 1 161 ? 12.036 0.496 -9.555 1.00 95.50 161 PHE A O 1
ATOM 1272 N N . ARG A 1 162 ? 9.973 1.366 -9.835 1.00 94.38 162 ARG A N 1
ATOM 1273 C CA . ARG A 1 162 ? 10.415 2.745 -10.054 1.00 94.38 162 ARG A CA 1
ATOM 1274 C C . ARG A 1 162 ? 9.633 3.751 -9.208 1.00 94.38 162 ARG A C 1
ATOM 1276 O O . ARG A 1 162 ? 8.487 3.489 -8.845 1.00 94.38 162 ARG A O 1
ATOM 1283 N N . PRO A 1 163 ? 10.238 4.907 -8.882 1.00 95.06 163 PRO A N 1
ATOM 1284 C CA . PRO A 1 163 ? 9.521 5.999 -8.234 1.00 95.06 163 PRO A CA 1
ATOM 1285 C C . PRO A 1 163 ? 8.296 6.417 -9.055 1.00 95.06 163 PRO A C 1
ATOM 1287 O O . PRO A 1 163 ? 8.386 6.566 -10.271 1.00 95.06 163 PRO A O 1
ATOM 1290 N N . GLY A 1 164 ? 7.162 6.611 -8.387 1.00 93.00 164 GLY A N 1
ATOM 1291 C CA . GLY A 1 164 ? 5.884 6.964 -9.008 1.00 93.00 164 GLY A CA 1
ATOM 1292 C C . GLY A 1 164 ? 4.990 5.774 -9.366 1.00 93.00 164 GLY A C 1
ATOM 1293 O O . GLY A 1 164 ? 3.798 5.985 -9.584 1.00 93.00 164 GLY A O 1
ATOM 1294 N N . ASP A 1 165 ? 5.513 4.546 -9.365 1.00 94.19 165 ASP A N 1
ATOM 1295 C CA . ASP A 1 165 ? 4.716 3.347 -9.639 1.00 94.19 165 ASP A CA 1
ATOM 1296 C C . ASP A 1 165 ? 3.682 3.080 -8.545 1.00 94.19 165 ASP A C 1
ATOM 1298 O O . ASP A 1 165 ? 3.916 3.357 -7.364 1.00 94.19 165 ASP A O 1
ATOM 1302 N N . ILE A 1 166 ? 2.562 2.472 -8.936 1.00 94.50 166 ILE A N 1
ATOM 1303 C CA . ILE A 1 166 ? 1.553 1.959 -8.010 1.00 94.50 166 ILE A CA 1
ATOM 1304 C C . ILE A 1 166 ? 1.712 0.448 -7.891 1.00 94.50 166 ILE A C 1
ATOM 1306 O O . ILE A 1 166 ? 1.629 -0.292 -8.879 1.00 94.50 166 ILE A O 1
ATOM 1310 N N . VAL A 1 167 ? 1.918 -0.004 -6.660 1.00 95.19 167 VAL A N 1
ATOM 1311 C CA . VAL A 1 167 ? 2.103 -1.405 -6.301 1.00 95.19 167 VAL A CA 1
ATOM 1312 C C . VAL A 1 167 ? 0.997 -1.892 -5.381 1.00 95.19 167 VAL A C 1
ATOM 1314 O O . VAL A 1 167 ? 0.550 -1.173 -4.490 1.00 95.19 167 VAL A O 1
ATOM 1317 N N . MET A 1 168 ? 0.596 -3.144 -5.575 1.00 94.62 168 MET A N 1
ATOM 1318 C CA . MET A 1 168 ? -0.151 -3.906 -4.583 1.00 94.62 168 MET A CA 1
ATOM 1319 C C . MET A 1 168 ? 0.822 -4.745 -3.767 1.00 94.62 168 MET A C 1
ATOM 1321 O O . MET A 1 168 ? 1.657 -5.458 -4.329 1.00 94.62 168 MET A O 1
ATOM 1325 N N . ALA A 1 169 ? 0.701 -4.661 -2.450 1.00 95.19 169 ALA A N 1
ATOM 1326 C CA . ALA A 1 169 ? 1.536 -5.385 -1.506 1.00 95.19 169 ALA A CA 1
ATOM 1327 C C . ALA A 1 169 ? 0.698 -5.875 -0.321 1.00 95.19 169 ALA A C 1
ATOM 1329 O O . ALA A 1 169 ? -0.385 -5.356 -0.063 1.00 95.19 169 ALA A O 1
ATOM 1330 N N . ARG A 1 170 ? 1.204 -6.866 0.407 1.00 95.19 170 ARG A N 1
ATOM 1331 C CA . ARG A 1 170 ? 0.620 -7.350 1.659 1.00 95.19 170 ARG A CA 1
ATOM 1332 C C . ARG A 1 170 ? 1.387 -6.775 2.841 1.00 95.19 170 ARG A C 1
ATOM 1334 O O . ARG A 1 170 ? 2.615 -6.738 2.806 1.00 95.19 170 ARG A O 1
ATOM 1341 N N . VAL A 1 171 ? 0.680 -6.351 3.882 1.00 94.94 171 VAL A N 1
ATOM 1342 C CA . VAL A 1 171 ? 1.294 -5.923 5.144 1.00 94.94 171 VAL A CA 1
ATOM 1343 C C . VAL A 1 171 ? 1.810 -7.154 5.889 1.00 94.94 171 VAL A C 1
ATOM 1345 O O . VAL A 1 171 ? 1.020 -7.996 6.290 1.00 94.94 171 VAL A O 1
ATOM 1348 N N . ILE A 1 172 ? 3.123 -7.267 6.086 1.00 93.25 172 ILE A N 1
ATOM 1349 C CA . ILE A 1 172 ? 3.727 -8.343 6.893 1.00 93.25 172 ILE A CA 1
ATOM 1350 C C . ILE A 1 172 ? 3.637 -7.989 8.372 1.00 93.25 172 ILE A C 1
ATOM 1352 O O . ILE A 1 172 ? 3.314 -8.812 9.221 1.00 93.25 172 ILE A O 1
ATOM 1356 N N . SER A 1 173 ? 3.980 -6.747 8.694 1.00 91.56 173 SER A N 1
ATOM 1357 C CA . SER A 1 173 ? 3.937 -6.245 10.054 1.00 91.56 173 SER A CA 1
ATOM 1358 C C . SER A 1 173 ? 3.853 -4.728 10.043 1.00 91.56 173 SER A C 1
ATOM 1360 O O . SER A 1 173 ? 4.159 -4.063 9.050 1.00 91.56 173 SER A O 1
ATOM 1362 N N . LEU A 1 174 ? 3.471 -4.172 11.187 1.00 84.56 174 LEU A N 1
ATOM 1363 C CA . LEU A 1 174 ? 3.471 -2.728 11.416 1.00 84.56 174 LEU A CA 1
ATOM 1364 C C . LEU A 1 174 ? 4.896 -2.135 11.373 1.00 84.56 174 LEU A C 1
ATOM 1366 O O . LEU A 1 174 ? 5.044 -0.922 11.277 1.00 84.56 174 LEU A O 1
ATOM 1370 N N . GLY A 1 175 ? 5.929 -2.991 11.363 1.00 74.38 175 GLY A N 1
ATOM 1371 C CA . GLY A 1 175 ? 7.334 -2.601 11.369 1.00 74.38 175 GLY A CA 1
ATOM 1372 C C . GLY A 1 175 ? 7.740 -1.917 12.674 1.00 74.38 175 GLY A C 1
ATOM 1373 O O . GLY A 1 175 ? 7.182 -2.195 13.734 1.00 74.38 175 GLY A O 1
ATOM 1374 N N . ASP A 1 176 ? 8.721 -1.022 12.570 1.00 71.81 176 ASP A N 1
ATOM 1375 C CA . ASP A 1 176 ? 9.099 -0.088 13.634 1.00 71.81 176 ASP A CA 1
ATOM 1376 C C . ASP A 1 176 ? 8.2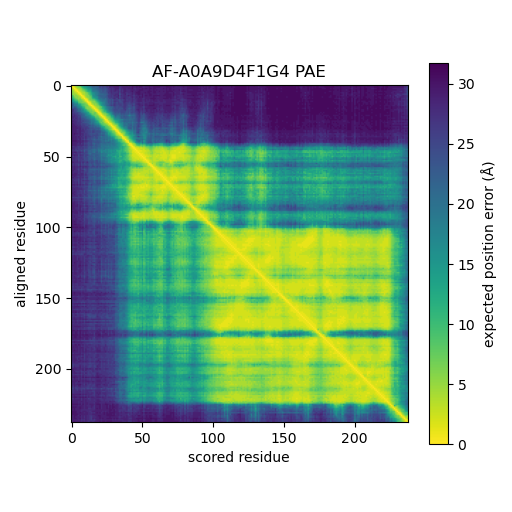03 1.162 13.564 1.00 71.81 176 ASP A C 1
ATOM 1378 O O . ASP A 1 176 ? 7.547 1.390 12.546 1.00 71.81 176 ASP A O 1
ATOM 1382 N N . SER A 1 177 ? 8.232 2.038 14.579 1.00 66.81 177 SER A N 1
ATOM 1383 C CA . SER A 1 177 ? 7.382 3.245 14.724 1.00 66.81 177 SER A CA 1
ATOM 1384 C C . SER A 1 177 ? 7.361 4.238 13.541 1.00 66.81 177 SER A C 1
ATOM 1386 O O . SER A 1 177 ? 6.727 5.285 13.628 1.00 66.81 177 SER A O 1
ATOM 1388 N N . GLN A 1 178 ? 8.087 3.969 12.455 1.00 76.00 178 GLN A N 1
ATOM 1389 C CA . GLN A 1 178 ? 8.278 4.845 11.302 1.00 76.00 178 GLN A CA 1
ATOM 1390 C C . GLN A 1 178 ? 7.703 4.300 9.981 1.00 76.00 178 GLN A C 1
ATOM 1392 O O . GLN A 1 178 ? 7.471 5.105 9.072 1.00 76.00 178 GLN A O 1
ATOM 1397 N N . SER A 1 179 ? 7.496 2.983 9.823 1.00 90.44 179 SER A N 1
ATOM 1398 C CA . SER A 1 179 ? 6.992 2.426 8.554 1.00 90.44 179 SER A CA 1
ATOM 1399 C C . SER A 1 179 ? 6.514 0.976 8.635 1.00 90.44 179 SER A C 1
ATOM 1401 O O . SER A 1 179 ? 7.237 0.122 9.144 1.00 90.44 179 SER A O 1
ATOM 1403 N N . TYR A 1 180 ? 5.396 0.694 7.965 1.00 94.12 180 TYR A N 1
ATOM 1404 C CA . TYR A 1 180 ? 4.853 -0.648 7.751 1.00 94.12 180 TYR A CA 1
ATOM 1405 C C . TYR A 1 180 ? 5.783 -1.487 6.871 1.00 94.12 180 TYR A C 1
ATOM 1407 O O . TYR A 1 180 ? 6.278 -1.004 5.849 1.00 94.12 180 TYR A O 1
ATOM 1415 N N . LEU A 1 181 ? 5.989 -2.755 7.225 1.00 95.12 181 LEU A N 1
ATOM 1416 C CA . LEU A 1 181 ? 6.717 -3.703 6.386 1.00 95.12 181 LEU A CA 1
ATOM 1417 C C . LEU A 1 181 ? 5.752 -4.379 5.420 1.00 95.12 181 LEU A C 1
ATOM 1419 O O . LEU A 1 181 ? 4.764 -4.991 5.824 1.00 95.12 181 LEU A O 1
ATOM 1423 N N . LEU A 1 182 ? 6.052 -4.254 4.133 1.00 95.44 182 LEU A N 1
ATOM 1424 C CA . LEU A 1 182 ? 5.222 -4.736 3.043 1.00 95.44 182 LEU A CA 1
ATOM 1425 C C . LEU A 1 182 ? 5.959 -5.810 2.238 1.00 95.44 182 LEU A C 1
ATOM 1427 O O . LEU A 1 182 ? 7.161 -5.705 1.996 1.00 95.44 182 LEU A O 1
ATOM 1431 N N . SER A 1 183 ? 5.216 -6.803 1.756 1.00 95.19 183 SER A N 1
ATOM 1432 C CA . SER A 1 183 ? 5.707 -7.855 0.867 1.00 95.19 183 SER A CA 1
ATOM 1433 C C . SER A 1 183 ? 4.970 -7.854 -0.457 1.00 95.19 183 SER A C 1
ATOM 1435 O O . SER A 1 183 ? 3.761 -7.639 -0.532 1.00 95.19 183 SER A O 1
ATOM 1437 N N . THR A 1 184 ? 5.710 -8.157 -1.516 1.00 95.12 184 THR A N 1
ATOM 1438 C CA . THR A 1 184 ? 5.158 -8.447 -2.842 1.00 95.12 184 THR A CA 1
ATOM 1439 C C . THR A 1 184 ? 5.503 -9.867 -3.285 1.00 95.12 184 THR A C 1
ATOM 1441 O O . THR A 1 184 ? 5.426 -10.172 -4.467 1.00 95.12 184 THR A O 1
ATOM 1444 N N . ALA A 1 185 ? 5.885 -10.760 -2.367 1.00 93.00 185 ALA A N 1
ATOM 1445 C CA . ALA A 1 185 ? 6.399 -12.089 -2.701 1.00 93.00 185 ALA A CA 1
ATOM 1446 C C . ALA A 1 185 ? 5.449 -12.939 -3.570 1.00 93.00 185 ALA A C 1
ATOM 1448 O O . ALA A 1 185 ? 5.925 -13.761 -4.356 1.00 93.00 185 ALA A O 1
ATOM 1449 N N . GLU A 1 186 ? 4.139 -12.717 -3.464 1.00 92.06 186 GLU A N 1
ATOM 1450 C CA . GLU A 1 186 ? 3.107 -13.408 -4.240 1.00 92.06 186 GLU A CA 1
ATOM 1451 C C . GLU A 1 186 ? 3.044 -12.982 -5.712 1.00 92.06 186 GLU A C 1
ATOM 1453 O O . GLU A 1 186 ? 3.500 -11.911 -6.112 1.00 92.06 186 GLU A O 1
ATOM 1458 N N . ASN A 1 187 ? 2.433 -13.839 -6.534 1.00 89.75 187 ASN A N 1
ATOM 1459 C CA . ASN A 1 187 ? 2.286 -13.614 -7.975 1.00 89.75 187 ASN A CA 1
ATOM 1460 C C . ASN A 1 187 ? 1.237 -12.540 -8.308 1.00 89.75 187 ASN A C 1
ATOM 1462 O O . ASN A 1 187 ? 1.329 -11.878 -9.339 1.00 89.75 187 ASN A O 1
ATOM 1466 N N . GLU A 1 188 ? 0.231 -12.374 -7.450 1.00 90.50 188 GLU A N 1
ATOM 1467 C CA . GLU A 1 188 ? -0.831 -11.368 -7.605 1.00 90.50 188 GLU A CA 1
ATOM 1468 C C . GLU A 1 188 ? -0.399 -9.986 -7.099 1.00 90.50 188 GLU A C 1
ATOM 1470 O O . GLU A 1 188 ? -1.075 -8.994 -7.352 1.00 90.50 188 GLU A O 1
ATOM 1475 N N . LEU A 1 189 ? 0.745 -9.918 -6.410 1.00 93.00 189 LEU A N 1
ATOM 1476 C CA . LEU A 1 189 ? 1.290 -8.708 -5.811 1.00 93.00 189 LEU A CA 1
ATOM 1477 C C . LEU A 1 189 ? 2.496 -8.205 -6.612 1.00 93.00 189 LEU A C 1
ATOM 1479 O O . LEU A 1 189 ? 3.311 -8.972 -7.132 1.00 93.00 189 LEU A O 1
ATOM 1483 N N . GLY A 1 190 ? 2.622 -6.887 -6.711 1.00 93.69 190 GLY A N 1
ATOM 1484 C CA . GLY A 1 190 ? 3.608 -6.227 -7.560 1.00 93.69 190 GLY A CA 1
ATOM 1485 C C . GLY A 1 190 ? 3.080 -4.930 -8.162 1.00 93.69 190 GLY A C 1
ATOM 1486 O O . GLY A 1 190 ? 2.109 -4.348 -7.683 1.00 93.69 190 GLY A O 1
ATOM 1487 N N . VAL A 1 191 ? 3.739 -4.471 -9.220 1.00 94.50 191 VAL A N 1
ATOM 1488 C CA . VAL A 1 191 ? 3.383 -3.268 -9.976 1.00 94.50 191 VAL A CA 1
ATOM 1489 C C . VAL A 1 191 ? 2.099 -3.516 -10.758 1.00 94.50 191 VAL A C 1
ATOM 1491 O O . VAL A 1 191 ? 2.028 -4.442 -11.569 1.00 94.50 191 VAL A O 1
ATOM 1494 N N . VAL A 1 192 ? 1.106 -2.664 -10.511 1.00 91.94 192 VAL A N 1
ATOM 1495 C CA . VAL A 1 192 ? -0.197 -2.672 -11.190 1.00 91.94 192 VAL A CA 1
ATOM 1496 C C . VAL A 1 192 ? -0.249 -1.565 -12.230 1.00 91.94 192 VAL A C 1
ATOM 1498 O O . VAL A 1 192 ? -0.648 -1.801 -13.366 1.00 91.94 192 VAL A O 1
ATOM 1501 N N . ILE A 1 193 ? 0.198 -0.365 -11.850 1.00 91.50 193 ILE A N 1
ATOM 1502 C CA . ILE A 1 193 ? 0.222 0.806 -12.723 1.00 91.50 193 ILE A CA 1
ATOM 1503 C C . ILE A 1 193 ? 1.644 1.345 -12.745 1.00 91.50 193 ILE A C 1
ATOM 1505 O O . ILE A 1 193 ? 2.240 1.622 -11.703 1.00 91.50 193 ILE A O 1
ATOM 1509 N N . ALA A 1 194 ? 2.165 1.509 -13.954 1.00 91.75 194 ALA A N 1
ATOM 1510 C CA . ALA A 1 194 ? 3.465 2.092 -14.217 1.00 91.75 194 ALA A CA 1
ATOM 1511 C C . ALA A 1 194 ? 3.331 3.202 -15.249 1.00 91.75 194 ALA A C 1
ATOM 1513 O O . ALA A 1 194 ? 2.618 3.050 -16.245 1.00 91.75 194 ALA A O 1
ATOM 1514 N N . THR A 1 195 ? 4.078 4.279 -15.045 1.00 91.19 195 THR A N 1
ATOM 1515 C CA . THR A 1 195 ? 4.171 5.381 -16.002 1.00 91.19 195 THR A CA 1
ATOM 1516 C C . THR A 1 195 ? 5.482 5.258 -16.769 1.00 91.19 195 THR A C 1
ATOM 1518 O O . THR A 1 195 ? 6.543 5.044 -16.179 1.00 91.19 195 THR A O 1
ATOM 1521 N N . SER A 1 196 ? 5.400 5.333 -18.095 1.00 90.75 196 SER A N 1
ATOM 1522 C CA . SER A 1 196 ? 6.572 5.396 -18.976 1.00 90.75 196 SER A CA 1
ATOM 1523 C C . SER A 1 196 ? 7.201 6.787 -18.951 1.00 90.75 196 SER A C 1
ATOM 1525 O O . SER A 1 196 ? 6.557 7.757 -18.556 1.00 90.75 196 SER A O 1
ATOM 1527 N N . GLU A 1 197 ? 8.429 6.912 -19.450 1.00 88.06 197 GLU A N 1
ATOM 1528 C CA . GLU A 1 197 ? 9.103 8.211 -19.613 1.00 88.06 197 GLU A CA 1
ATOM 1529 C C . GLU A 1 197 ? 8.286 9.209 -20.459 1.00 88.06 197 GLU A C 1
ATOM 1531 O O . GLU A 1 197 ? 8.303 10.409 -20.210 1.00 88.06 197 GLU A O 1
ATOM 1536 N N . ALA A 1 198 ? 7.473 8.707 -21.394 1.00 86.81 198 ALA A N 1
ATOM 1537 C CA . ALA A 1 198 ? 6.552 9.508 -22.202 1.00 86.81 198 ALA A CA 1
ATOM 1538 C C . ALA A 1 198 ? 5.281 9.970 -21.449 1.00 86.81 198 ALA A C 1
ATOM 1540 O O . ALA A 1 198 ? 4.363 10.507 -22.073 1.00 86.81 198 ALA A O 1
ATOM 1541 N N . GLY A 1 199 ? 5.170 9.704 -20.143 1.00 88.00 199 GLY A N 1
ATOM 1542 C CA . GLY A 1 199 ? 4.018 10.074 -19.315 1.00 88.00 199 GLY A CA 1
ATOM 1543 C C . GLY A 1 199 ? 2.763 9.224 -19.544 1.00 88.00 199 GLY A C 1
ATOM 1544 O O . GLY A 1 199 ? 1.681 9.603 -19.111 1.00 88.00 199 GLY A O 1
ATOM 1545 N N . VAL A 1 200 ? 2.878 8.084 -20.234 1.00 90.88 200 VAL A N 1
ATOM 1546 C CA . VAL A 1 200 ? 1.741 7.198 -20.549 1.00 90.88 200 VAL A CA 1
ATOM 1547 C C . VAL A 1 200 ? 1.776 5.951 -19.680 1.00 90.88 200 VAL A C 1
ATOM 1549 O O . VAL A 1 200 ? 2.859 5.416 -19.418 1.00 90.88 200 VAL A O 1
ATOM 1552 N N . THR A 1 201 ? 0.602 5.464 -19.279 1.00 90.50 201 THR A N 1
ATOM 1553 C CA . THR A 1 201 ? 0.451 4.197 -18.562 1.00 90.50 201 THR A CA 1
ATOM 1554 C C . THR A 1 201 ? 0.928 3.027 -19.421 1.00 90.50 201 THR A C 1
ATOM 1556 O O . THR A 1 201 ? 0.605 2.907 -20.606 1.00 90.50 201 THR A O 1
ATOM 1559 N N . MET A 1 202 ? 1.768 2.180 -18.838 1.00 91.31 202 MET A N 1
ATOM 1560 C CA . MET A 1 202 ? 2.321 1.019 -19.527 1.00 91.31 202 MET A CA 1
ATOM 1561 C C . MET A 1 202 ? 1.398 -0.190 -19.418 1.00 91.31 202 MET A C 1
ATOM 1563 O O . MET A 1 202 ? 0.647 -0.335 -18.456 1.00 91.31 202 MET A O 1
ATOM 1567 N N . VAL A 1 203 ? 1.496 -1.078 -20.405 1.00 90.81 203 VAL A N 1
ATOM 1568 C CA . VAL A 1 203 ? 0.716 -2.316 -20.462 1.00 90.81 203 VAL A CA 1
ATOM 1569 C C . VAL A 1 203 ? 1.603 -3.489 -20.035 1.00 90.81 203 VAL A C 1
ATOM 1571 O O . VAL A 1 203 ? 2.751 -3.578 -20.489 1.00 90.81 203 VAL A O 1
ATOM 1574 N N . PRO A 1 204 ? 1.118 -4.398 -19.171 1.00 90.81 204 PRO A N 1
ATOM 1575 C CA . PRO A 1 204 ? 1.863 -5.595 -18.805 1.00 90.81 204 PRO A CA 1
ATOM 1576 C C . PRO A 1 204 ? 1.998 -6.542 -20.005 1.00 90.81 204 PRO A C 1
ATOM 1578 O O . PRO A 1 204 ? 1.003 -6.928 -20.611 1.00 90.81 204 PRO A O 1
ATOM 1581 N N . VAL A 1 205 ? 3.231 -6.931 -20.342 1.00 88.88 205 VAL A N 1
ATOM 1582 C CA . VAL A 1 205 ? 3.513 -7.902 -21.423 1.00 88.88 205 VAL A CA 1
ATOM 1583 C C . VAL A 1 205 ? 3.878 -9.266 -20.848 1.00 88.88 2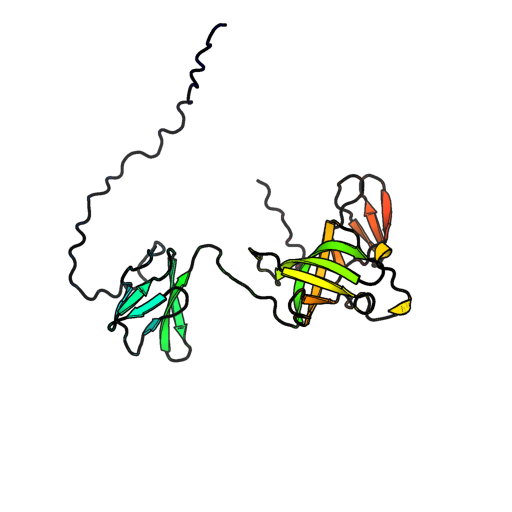05 VAL A C 1
ATOM 1585 O O . VAL A 1 205 ? 3.480 -10.301 -21.371 1.00 88.88 205 VAL A O 1
ATOM 1588 N N . SER A 1 206 ? 4.641 -9.278 -19.757 1.00 88.00 206 SER A N 1
ATOM 1589 C CA . SER A 1 206 ? 4.992 -10.491 -19.020 1.00 88.00 206 SER A CA 1
ATOM 1590 C C . SER A 1 206 ? 5.112 -10.182 -17.530 1.00 88.00 206 SER A C 1
ATOM 1592 O O . SER A 1 206 ? 5.048 -9.025 -17.120 1.00 88.00 206 SER A O 1
ATOM 1594 N N . TRP A 1 207 ? 5.358 -11.200 -16.707 1.00 85.12 207 TRP A N 1
ATOM 1595 C CA . TRP A 1 207 ? 5.522 -11.036 -15.254 1.00 85.12 207 TRP A CA 1
ATOM 1596 C C . TRP A 1 207 ? 6.719 -10.151 -14.862 1.00 85.12 207 TRP A C 1
ATOM 1598 O O . TRP A 1 207 ? 6.818 -9.698 -13.722 1.00 85.12 207 TRP A O 1
ATOM 1608 N N . CYS A 1 208 ? 7.642 -9.906 -15.796 1.00 87.75 208 CYS A N 1
ATOM 1609 C CA . CYS A 1 208 ? 8.874 -9.155 -15.559 1.00 87.75 208 CYS A CA 1
ATOM 1610 C C . CYS A 1 208 ? 9.019 -7.919 -16.458 1.00 87.75 208 CYS A C 1
ATOM 1612 O O . CYS A 1 208 ? 10.063 -7.262 -16.400 1.00 87.75 208 CYS A O 1
ATOM 1614 N N . LYS A 1 209 ? 8.040 -7.634 -17.329 1.00 91.00 209 LYS A N 1
ATOM 1615 C CA . LYS A 1 209 ? 8.137 -6.559 -18.323 1.00 91.00 209 LYS A CA 1
ATOM 1616 C C . LYS A 1 209 ? 6.805 -5.858 -18.560 1.00 91.00 209 LYS A C 1
ATOM 1618 O O . LYS A 1 209 ? 5.777 -6.503 -18.782 1.00 91.00 209 LYS A O 1
ATOM 1623 N N . MET A 1 210 ? 6.872 -4.536 -18.619 1.00 92.12 210 MET A N 1
ATOM 1624 C CA . MET A 1 210 ? 5.809 -3.662 -19.099 1.00 92.12 210 MET A CA 1
ATOM 1625 C C . MET A 1 210 ? 6.270 -2.959 -20.374 1.00 92.12 210 MET A C 1
ATOM 1627 O O . MET A 1 210 ? 7.463 -2.734 -20.568 1.00 92.12 210 MET A O 1
ATOM 1631 N N . LYS A 1 211 ? 5.334 -2.636 -21.264 1.00 92.19 211 LYS A N 1
ATOM 1632 C CA . LYS A 1 211 ? 5.626 -1.973 -22.535 1.00 92.19 211 LYS A CA 1
ATOM 1633 C C . LYS A 1 211 ? 4.826 -0.692 -22.658 1.00 92.19 211 LYS A C 1
ATOM 1635 O O . LYS A 1 211 ? 3.622 -0.669 -22.395 1.00 92.19 211 LYS A O 1
ATOM 1640 N N . CYS A 1 212 ? 5.491 0.369 -23.094 1.00 91.38 212 CYS A N 1
ATOM 1641 C CA . CYS A 1 212 ? 4.809 1.611 -23.421 1.00 91.38 212 CYS A CA 1
ATOM 1642 C C . CYS A 1 212 ? 4.047 1.457 -24.752 1.00 91.38 212 CYS A C 1
ATOM 1644 O O . CYS A 1 212 ? 4.655 1.071 -25.756 1.00 91.38 212 CYS A O 1
ATOM 1646 N N . PRO A 1 213 ? 2.746 1.795 -24.815 1.00 91.19 213 PRO A N 1
ATOM 1647 C CA . PRO A 1 213 ? 1.978 1.703 -26.057 1.00 91.19 213 PRO A CA 1
ATOM 1648 C C . PRO A 1 213 ? 2.434 2.713 -27.123 1.00 91.19 213 PRO A C 1
ATOM 1650 O O . PRO A 1 213 ? 2.312 2.430 -28.312 1.00 91.19 213 PRO A O 1
ATOM 1653 N N . LYS A 1 214 ? 2.998 3.865 -26.722 1.00 91.25 214 LYS A N 1
ATOM 1654 C CA . LYS A 1 214 ? 3.480 4.899 -27.655 1.00 91.25 214 LYS A CA 1
ATOM 1655 C C . LYS A 1 214 ? 4.891 4.621 -28.168 1.00 91.25 214 LYS A C 1
ATOM 1657 O O . LYS A 1 214 ? 5.100 4.539 -29.372 1.00 91.25 214 LYS A O 1
ATOM 1662 N N . THR A 1 215 ? 5.858 4.464 -27.264 1.00 90.81 215 THR A N 1
ATOM 1663 C CA . THR A 1 215 ? 7.277 4.320 -27.639 1.00 90.81 215 THR A CA 1
ATOM 1664 C C . THR A 1 215 ? 7.660 2.886 -27.991 1.00 90.81 215 THR A C 1
ATOM 1666 O O . THR A 1 215 ? 8.720 2.660 -28.563 1.00 90.81 215 THR A O 1
ATOM 1669 N N . ARG A 1 216 ? 6.812 1.903 -27.647 1.00 89.88 216 ARG A N 1
ATOM 1670 C CA . ARG A 1 216 ? 7.068 0.458 -27.784 1.00 89.88 216 ARG A CA 1
ATOM 1671 C C . ARG A 1 216 ? 8.305 -0.041 -27.029 1.00 89.88 216 ARG A C 1
ATOM 1673 O O . ARG A 1 216 ? 8.677 -1.198 -27.212 1.00 89.88 216 ARG A O 1
ATOM 1680 N N . LEU A 1 217 ? 8.891 0.785 -26.164 1.00 91.31 217 LEU A N 1
ATOM 1681 C CA . LEU A 1 217 ? 9.998 0.395 -25.300 1.00 91.31 217 LEU A CA 1
ATOM 1682 C C . LEU A 1 217 ? 9.501 -0.545 -24.202 1.00 91.31 217 LEU A C 1
ATOM 1684 O O . LEU A 1 217 ? 8.426 -0.341 -23.628 1.00 91.31 217 LEU A O 1
ATOM 1688 N N . GLU A 1 218 ? 10.292 -1.583 -23.943 1.00 92.69 218 GLU A N 1
ATOM 1689 C CA . GLU A 1 218 ? 10.063 -2.532 -22.860 1.00 92.69 218 GLU A CA 1
ATOM 1690 C C . GLU A 1 218 ? 10.876 -2.127 -21.637 1.00 92.69 218 GLU A C 1
ATOM 1692 O O . GLU A 1 218 ? 12.089 -1.932 -21.710 1.00 92.69 218 GLU A O 1
ATOM 16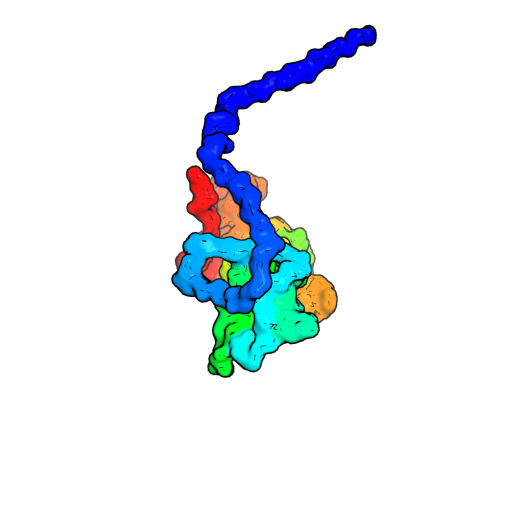97 N N . GLU A 1 219 ? 10.207 -2.053 -20.495 1.00 92.62 219 GLU A N 1
ATOM 1698 C CA . GLU A 1 219 ? 10.821 -1.771 -19.210 1.00 92.62 219 GLU A CA 1
ATOM 1699 C C . GLU A 1 219 ? 10.611 -2.940 -18.256 1.00 92.62 219 GLU A C 1
ATOM 1701 O O . GLU A 1 219 ? 9.529 -3.527 -18.169 1.00 92.62 219 GLU A O 1
ATOM 1706 N N . HIS A 1 220 ? 11.655 -3.266 -17.501 1.00 93.56 220 HIS A N 1
ATOM 1707 C CA . HIS A 1 220 ? 11.557 -4.266 -16.452 1.00 93.56 220 HIS A CA 1
ATOM 1708 C C . HIS A 1 220 ? 10.794 -3.712 -15.254 1.00 93.56 220 HIS A C 1
ATOM 1710 O O . HIS A 1 220 ? 11.120 -2.627 -14.770 1.00 93.56 220 HIS A O 1
ATOM 1716 N N . ARG A 1 221 ? 9.794 -4.475 -14.801 1.00 93.88 221 ARG A N 1
ATOM 1717 C CA . ARG A 1 221 ? 9.019 -4.266 -13.569 1.00 93.88 221 ARG A CA 1
ATOM 1718 C C . ARG A 1 221 ? 8.602 -5.625 -13.019 1.00 93.88 221 ARG A C 1
ATOM 1720 O O . ARG A 1 221 ? 8.405 -6.563 -13.792 1.00 93.88 221 ARG A O 1
ATOM 1727 N N . LYS A 1 222 ? 8.415 -5.750 -11.705 1.00 92.50 222 LYS A N 1
ATOM 1728 C CA . LYS A 1 222 ? 7.743 -6.922 -11.130 1.00 92.50 222 LYS A CA 1
ATOM 1729 C C . LYS A 1 222 ? 6.240 -6.729 -11.297 1.00 92.50 222 LYS A C 1
ATOM 1731 O O . LYS A 1 222 ? 5.621 -6.036 -10.500 1.00 92.50 222 LYS A O 1
ATOM 1736 N N . VAL A 1 223 ? 5.670 -7.311 -12.340 1.00 92.12 223 VAL A N 1
ATOM 1737 C CA . VAL A 1 223 ? 4.269 -7.100 -12.711 1.00 92.12 223 VAL A CA 1
ATOM 1738 C C . VAL A 1 223 ? 3.365 -8.001 -11.875 1.00 92.12 223 VAL A C 1
ATOM 1740 O O . VAL A 1 223 ? 3.595 -9.208 -11.803 1.00 92.12 223 VAL A O 1
ATOM 1743 N N . ALA A 1 224 ? 2.335 -7.418 -11.264 1.00 89.81 224 ALA A N 1
ATOM 1744 C CA . ALA A 1 224 ? 1.281 -8.172 -10.596 1.00 89.81 224 ALA A CA 1
ATOM 1745 C C . ALA A 1 224 ? 0.419 -8.914 -11.628 1.00 89.81 224 ALA A C 1
ATOM 1747 O O . ALA A 1 224 ? 0.035 -8.345 -12.656 1.00 89.81 224 ALA A O 1
ATOM 1748 N N . LYS A 1 225 ? 0.059 -10.173 -11.357 1.00 83.25 225 LYS A N 1
ATOM 1749 C CA . LYS A 1 225 ? -0.948 -10.875 -12.159 1.00 83.25 225 LYS A CA 1
ATOM 1750 C C . LYS A 1 225 ? -2.316 -10.250 -11.892 1.00 83.25 225 LYS A C 1
ATOM 1752 O O . LYS A 1 225 ? -2.975 -10.574 -10.908 1.00 83.25 225 LYS A O 1
ATOM 1757 N N . VAL A 1 226 ? -2.735 -9.354 -12.778 1.00 66.75 226 VAL A N 1
ATOM 1758 C CA . VAL A 1 226 ? -4.026 -8.672 -12.673 1.00 66.75 226 VAL A CA 1
ATOM 1759 C C . VAL A 1 226 ? -5.135 -9.698 -12.904 1.00 66.75 226 VAL A C 1
ATOM 1761 O O . VAL A 1 226 ? -5.337 -10.165 -14.024 1.00 66.75 226 VAL A O 1
ATOM 1764 N N . GLN A 1 227 ? -5.837 -10.107 -11.847 1.00 55.22 227 GLN A N 1
ATOM 1765 C CA . GLN A 1 227 ? -7.107 -10.801 -12.032 1.00 55.22 227 GLN A CA 1
ATOM 1766 C C . GLN A 1 227 ? -8.156 -9.761 -12.442 1.00 55.22 227 GLN A C 1
ATOM 1768 O O . GLN A 1 227 ? -8.239 -8.704 -11.818 1.00 55.22 227 GLN A O 1
ATOM 1773 N N . ALA A 1 228 ? -8.972 -10.060 -13.459 1.00 48.03 228 ALA A N 1
ATOM 1774 C CA . ALA A 1 228 ? -9.983 -9.139 -13.999 1.00 48.03 228 ALA A CA 1
ATOM 1775 C C . ALA A 1 228 ? -10.920 -8.547 -12.922 1.00 48.03 228 ALA A C 1
ATOM 1777 O O . ALA A 1 228 ? -11.366 -7.415 -13.051 1.00 48.03 228 ALA A O 1
ATOM 1778 N N . ARG A 1 229 ? -11.130 -9.269 -11.813 1.00 45.94 229 ARG A N 1
ATOM 1779 C CA . ARG A 1 229 ? -11.929 -8.842 -10.651 1.00 45.94 229 ARG A CA 1
ATOM 1780 C C . ARG A 1 229 ? -11.381 -7.640 -9.863 1.00 45.94 229 ARG A C 1
ATOM 1782 O O . ARG A 1 229 ? -12.097 -7.114 -9.023 1.00 45.94 229 ARG A O 1
ATOM 1789 N N . PHE A 1 230 ? -10.124 -7.243 -10.076 1.00 50.06 230 PHE A N 1
ATOM 1790 C CA . PHE A 1 230 ? -9.492 -6.096 -9.404 1.00 50.06 230 PHE A CA 1
ATOM 1791 C C . PHE A 1 230 ? -9.284 -4.896 -10.341 1.00 50.06 230 PHE A C 1
ATOM 1793 O O . PHE A 1 230 ? -8.696 -3.896 -9.936 1.00 50.06 230 PHE A O 1
ATOM 1800 N N . ILE A 1 231 ? -9.756 -4.975 -11.591 1.00 50.47 231 ILE A N 1
ATOM 1801 C CA . ILE A 1 231 ? -9.723 -3.865 -12.553 1.00 50.47 231 ILE A CA 1
ATOM 1802 C C . ILE A 1 231 ? -10.985 -3.014 -12.356 1.00 50.47 231 ILE A C 1
ATOM 1804 O O . ILE A 1 231 ? -11.803 -2.856 -13.251 1.00 50.47 231 ILE A O 1
ATOM 1808 N N . GLU A 1 232 ? -11.152 -2.465 -11.160 1.00 45.25 232 GLU A N 1
ATOM 1809 C CA . GLU A 1 232 ? -12.048 -1.332 -10.920 1.00 45.25 232 GLU A CA 1
ATOM 1810 C C . GLU A 1 232 ? -11.173 -0.152 -10.499 1.00 45.25 232 GLU A C 1
ATOM 1812 O O . GLU A 1 232 ? -11.172 0.292 -9.356 1.00 45.25 232 GLU A O 1
ATOM 1817 N N . TYR A 1 233 ? -10.343 0.327 -11.426 1.00 52.25 233 TYR A N 1
ATOM 1818 C CA . TYR A 1 233 ? -9.583 1.556 -11.229 1.00 52.25 233 TYR A CA 1
ATOM 1819 C C . TYR A 1 233 ? -10.050 2.598 -12.241 1.00 52.25 233 TYR A C 1
ATOM 1821 O O . TYR A 1 233 ? -9.739 2.524 -13.427 1.00 52.25 233 TYR A O 1
ATOM 1829 N N . SER A 1 234 ? -10.802 3.570 -11.717 1.00 46.75 234 SER A N 1
ATOM 1830 C CA . SER A 1 234 ? -10.976 4.923 -12.257 1.00 46.75 234 SER A CA 1
ATOM 1831 C C . SER A 1 234 ? -11.364 5.005 -13.737 1.00 46.75 234 SER A C 1
ATOM 1833 O O . SER A 1 234 ? -10.607 5.503 -14.567 1.00 46.75 234 SER A O 1
ATOM 1835 N N . GLY A 1 235 ? -12.577 4.557 -14.040 1.00 39.53 235 GLY A N 1
ATOM 1836 C CA . GLY A 1 235 ? -13.316 4.917 -15.248 1.00 39.53 235 GLY A CA 1
ATOM 1837 C C . GLY A 1 235 ? -14.527 5.785 -14.910 1.00 39.53 235 GLY A C 1
ATOM 1838 O O . GLY A 1 235 ? -15.622 5.491 -15.362 1.00 39.53 235 GLY A O 1
ATOM 1839 N N . SER A 1 236 ? -14.359 6.804 -14.067 1.00 42.91 236 SER A N 1
ATOM 1840 C CA . SER A 1 236 ? -15.355 7.866 -13.889 1.00 42.91 236 SER A CA 1
ATOM 1841 C C . SER A 1 236 ? -14.702 9.198 -14.248 1.00 42.91 236 SER A C 1
ATOM 1843 O O . SER A 1 236 ? -14.303 9.976 -13.381 1.00 42.91 236 SER A O 1
ATOM 1845 N N . GLY A 1 237 ? -14.508 9.400 -15.548 1.00 36.00 237 GLY A N 1
ATOM 1846 C CA . GLY A 1 237 ? -14.506 10.737 -16.128 1.00 36.00 237 GLY A CA 1
ATOM 1847 C C . GLY A 1 237 ? -15.916 11.026 -16.663 1.00 36.00 237 GLY A C 1
ATOM 1848 O O . GLY A 1 237 ? -16.589 10.063 -17.040 1.00 36.00 237 GLY A O 1
ATOM 1849 N N . PRO A 1 238 ? -16.370 12.289 -16.634 1.00 35.56 238 PRO A N 1
ATOM 1850 C CA . PRO A 1 238 ? -17.670 12.699 -17.170 1.00 35.56 238 PRO A CA 1
ATOM 1851 C C . PRO A 1 238 ? -17.809 12.433 -18.674 1.00 35.56 238 PRO A C 1
ATOM 1853 O O . PRO A 1 238 ? -16.768 12.399 -19.373 1.00 35.56 238 PRO A O 1
#

Nearest PDB structures (foldseek):
  8r1o-assembly1_I  TM=7.853E-01  e=3.048E-21  Thermochaetoides thermophila DSM 1495
  9g8o-assembly1_J  TM=7.139E-01  e=2.206E-21  Homo sapiens
  8pel-assembly1_I  TM=7.312E-01  e=4.505E-20  Thermochaetoides thermophila DSM 1495
  8qcf-assembly1_J  TM=6.523E-01  e=3.682E-19  Saccharomyces cerevisiae
  5jea-assembly1_I  TM=6.545E-01  e=6.310E-19  Saccharomyces cerevisiae S288C

Solvent-accessible surface area (backbone atoms only — not comparable to full-atom values): 14087 Å² total; per-residue (Å²): 143,80,88,82,84,83,82,83,83,81,79,89,79,84,85,81,83,80,88,80,83,80,72,85,75,78,91,79,80,97,68,95,66,76,76,66,73,93,74,56,96,62,86,50,73,47,43,59,73,40,77,67,44,70,56,42,99,52,40,45,65,33,61,40,34,42,74,55,97,60,26,26,24,28,67,34,64,26,36,62,43,78,46,78,44,98,85,73,27,38,29,40,27,33,47,44,96,82,68,67,81,76,72,86,50,70,70,37,49,29,36,26,34,29,67,41,72,43,81,64,35,31,40,28,38,32,44,27,49,71,89,47,71,44,92,70,64,46,46,30,34,34,44,43,71,30,53,32,76,65,67,38,87,77,57,52,41,76,46,35,50,54,64,72,22,33,29,35,30,31,26,71,35,68,60,58,105,77,35,28,29,32,30,22,36,53,66,65,23,21,38,74,46,42,69,38,97,87,74,40,71,38,44,80,77,45,65,53,29,30,28,28,81,85,80,64,50,76,42,58,24,35,33,26,55,80,55,79,91,70,72,81,73,86,87,81,73,135

Mean predicted aligned error: 14.68 Å